Protein AF-0000000074473807 (afdb_homodimer)

Sequence (348 aa):
VAETYAHMYAMFVTLELLRQYCAGQSATVLANQFLYYAQGFPKLRVAPDVMVIFNVAPGGRDSYKIWEEGEIPQVIFEMTSAQTQKHDQEYKKELYQALGVLEYWLFDPKGEWIDQQLLGYHLLPDGYAVIANNISEVLGLRLEADGQLINFYRVDNGEKLLTPDEMTIAREEEVAETYAHMYAMFVTLELLRQYCAGQSATVLANQFLYYAQGFPKLRVAPDVMVIFNVAPGGRDSYKIWEEGEIPQVIFEMTSAQTQKHDQEYKKELYQALGVLEYWLFDPKGEWIDQQLLGYHLLPDGYAVIANNISEVLGLRLEADGQLINFYRVDNGEKLLTPDEMTIAREEE

Nearest PDB structures (foldseek):
  6okh-assembly1_B  TM=7.836E-01  e=5.016E-07  Leptospira borgpetersenii serovar Hardjo-bovis str. JB197
  1wdj-assembly1_C  TM=5.659E-01  e=1.875E-03  Thermus thermophilus
  3jck-assembly1_E  TM=4.082E-01  e=3.900E-01  Saccharomyces cerevisiae S288C
  6j30-assembly1_U  TM=4.529E-01  e=1.760E+00  Saccharomyces cerevisiae S288C
  4ocl-assembly2_D  TM=4.547E-01  e=3.098E+00  Saccharomyces cerevisiae S288C

Structure (mmCIF, N/CA/C/O backbone):
data_AF-0000000074473807-model_v1
#
loop_
_entity.id
_entity.type
_entity.pdbx_description
1 polymer 'Uncharacterized protein conserved in cyanobacteria'
#
loop_
_atom_site.group_PDB
_atom_site.id
_atom_site.type_symbol
_atom_site.label_atom_id
_atom_site.label_alt_id
_atom_site.label_comp_id
_atom_site.label_asym_id
_atom_site.label_entity_id
_atom_site.label_seq_id
_atom_site.pdbx_PDB_ins_code
_atom_site.Cartn_x
_atom_site.Cartn_y
_atom_site.Cartn_z
_atom_site.occupancy
_atom_site.B_iso_or_equiv
_atom_site.auth_seq_id
_atom_site.auth_comp_id
_atom_site.auth_asym_id
_atom_site.auth_atom_id
_atom_site.pdbx_PDB_model_num
ATOM 1 N N . VAL A 1 1 ? 3.262 7.594 -13.125 1 46.28 1 VAL A N 1
ATOM 2 C CA . VAL A 1 1 ? 4.68 7.473 -12.797 1 46.28 1 VAL A CA 1
ATOM 3 C C . VAL A 1 1 ? 4.902 6.246 -11.914 1 46.28 1 VAL A C 1
ATOM 5 O O . VAL A 1 1 ? 4.168 6.027 -10.953 1 46.28 1 VAL A O 1
ATOM 8 N N . ALA A 1 2 ? 5.727 5.406 -12.391 1 60.09 2 ALA A N 1
ATOM 9 C CA . ALA A 1 2 ? 6.039 4.191 -11.648 1 60.09 2 ALA A CA 1
ATOM 10 C C . ALA A 1 2 ? 6.668 4.516 -10.297 1 60.09 2 ALA A C 1
ATOM 12 O O . ALA A 1 2 ? 7.617 5.301 -10.227 1 60.09 2 ALA A O 1
ATOM 13 N N . GLU A 1 3 ? 5.965 4.379 -9.312 1 80.5 3 GLU A N 1
ATOM 14 C CA . GLU A 1 3 ? 6.469 4.605 -7.961 1 80.5 3 GLU A CA 1
ATOM 15 C C . GLU A 1 3 ? 7.535 3.576 -7.59 1 80.5 3 GLU A C 1
ATOM 17 O O . GLU A 1 3 ? 7.465 2.424 -8.023 1 80.5 3 GLU A O 1
ATOM 22 N N . THR A 1 4 ? 8.672 4.125 -6.977 1 91.38 4 THR A N 1
ATOM 23 C CA . THR A 1 4 ? 9.68 3.201 -6.477 1 91.38 4 THR A CA 1
ATOM 24 C C . THR A 1 4 ? 9.117 2.322 -5.367 1 91.38 4 THR A C 1
ATOM 26 O O . THR A 1 4 ? 8.102 2.664 -4.754 1 91.38 4 THR A O 1
ATOM 29 N N . TYR A 1 5 ? 9.766 1.21 -5.172 1 93.75 5 TYR A N 1
ATOM 30 C CA . TYR A 1 5 ? 9.352 0.33 -4.082 1 93.75 5 TYR A CA 1
ATOM 31 C C . TYR A 1 5 ? 9.414 1.056 -2.742 1 93.75 5 TYR A C 1
ATOM 33 O O . TYR A 1 5 ? 8.477 0.986 -1.948 1 93.75 5 TYR A O 1
ATOM 41 N N . ALA A 1 6 ? 10.516 1.801 -2.514 1 94.31 6 ALA A N 1
ATOM 42 C CA . ALA A 1 6 ? 10.711 2.51 -1.253 1 94.31 6 ALA A CA 1
ATOM 43 C C . ALA A 1 6 ? 9.594 3.52 -1.01 1 94.31 6 ALA A C 1
ATOM 45 O O . ALA A 1 6 ? 9.102 3.654 0.114 1 94.31 6 ALA A O 1
ATOM 46 N N . HIS A 1 7 ? 9.172 4.215 -2.014 1 95.06 7 HIS A N 1
ATOM 47 C CA . HIS A 1 7 ? 8.102 5.203 -1.928 1 95.06 7 HIS A CA 1
ATOM 48 C C . HIS A 1 7 ? 6.773 4.547 -1.555 1 95.06 7 HIS A C 1
ATOM 50 O O . HIS A 1 7 ? 6.105 4.98 -0.614 1 95.06 7 HIS A O 1
ATOM 56 N N . MET A 1 8 ? 6.461 3.506 -2.305 1 93.81 8 MET A N 1
ATOM 57 C CA . MET A 1 8 ? 5.199 2.809 -2.084 1 93.81 8 MET A CA 1
ATOM 58 C C . MET A 1 8 ? 5.156 2.186 -0.693 1 93.81 8 MET A C 1
ATOM 60 O O . MET A 1 8 ? 4.152 2.295 0.012 1 93.81 8 MET A O 1
ATOM 64 N N . TYR A 1 9 ? 6.242 1.573 -0.346 1 94.5 9 TYR A N 1
ATOM 65 C CA . TYR A 1 9 ? 6.297 0.87 0.93 1 94.5 9 TYR A CA 1
ATOM 66 C C . TYR A 1 9 ? 6.207 1.847 2.096 1 94.5 9 TYR A C 1
ATOM 68 O O . TYR A 1 9 ? 5.473 1.609 3.059 1 94.5 9 TYR A O 1
ATOM 76 N N . ALA A 1 10 ? 6.898 2.955 2.016 1 96.81 10 ALA A N 1
ATOM 77 C CA . ALA A 1 10 ? 6.832 3.99 3.043 1 96.81 10 ALA A CA 1
ATOM 78 C C . ALA A 1 10 ? 5.414 4.535 3.184 1 96.81 10 ALA A C 1
ATOM 80 O O . ALA A 1 10 ? 4.922 4.715 4.297 1 96.81 10 ALA A O 1
ATOM 81 N N . MET A 1 11 ? 4.812 4.816 2.066 1 96.69 11 MET A N 1
ATOM 82 C CA . MET A 1 11 ? 3.447 5.336 2.049 1 96.69 11 MET A CA 1
ATOM 83 C C . MET A 1 11 ? 2.488 4.371 2.744 1 96.69 11 MET A C 1
ATOM 85 O O . MET A 1 11 ? 1.701 4.781 3.6 1 96.69 11 MET A O 1
ATOM 89 N N . PHE A 1 12 ? 2.656 3.148 2.531 1 95.25 12 PHE A N 1
ATOM 90 C CA . PHE A 1 12 ? 1.698 2.172 3.035 1 95.25 12 PHE A CA 1
ATOM 91 C C . PHE A 1 12 ? 1.927 1.902 4.52 1 95.25 12 PHE A C 1
ATOM 93 O O . PHE A 1 12 ? 0.973 1.714 5.273 1 95.25 12 PHE A O 1
ATOM 100 N N . VAL A 1 13 ? 3.141 1.735 4.867 1 96.56 13 VAL A N 1
ATOM 101 C CA . VAL A 1 13 ? 3.418 1.524 6.285 1 96.56 13 VAL A CA 1
ATOM 102 C C . VAL A 1 13 ? 2.926 2.723 7.094 1 96.56 13 VAL A C 1
ATOM 104 O O . VAL A 1 13 ? 2.322 2.557 8.156 1 96.56 13 VAL A O 1
ATOM 107 N N . THR A 1 14 ? 3.166 3.951 6.578 1 98.25 14 THR A N 1
ATOM 108 C CA . THR A 1 14 ? 2.666 5.156 7.23 1 98.25 14 THR A CA 1
ATOM 109 C C . THR A 1 14 ? 1.143 5.129 7.32 1 98.25 14 THR A C 1
ATOM 111 O O . THR A 1 14 ? 0.572 5.402 8.375 1 98.25 14 THR A O 1
ATOM 114 N N . LEU A 1 15 ? 0.479 4.777 6.238 1 97.75 15 LEU A N 1
ATOM 115 C CA . LEU A 1 15 ? -0.974 4.637 6.223 1 97.75 15 LEU A CA 1
ATOM 116 C C . LEU A 1 15 ? -1.439 3.68 7.312 1 97.75 15 LEU A C 1
ATOM 118 O O . LEU A 1 15 ? -2.322 4.016 8.109 1 97.75 15 LEU A O 1
ATOM 122 N N . GLU A 1 16 ? -0.818 2.525 7.34 1 96 16 GLU A N 1
ATOM 123 C CA . GLU A 1 16 ? -1.26 1.483 8.258 1 96 16 GLU A CA 1
ATOM 124 C C . GLU A 1 16 ? -1.06 1.911 9.711 1 96 16 GLU A C 1
ATOM 126 O O . GLU A 1 16 ? -1.947 1.726 10.547 1 96 16 GLU A O 1
ATOM 131 N N . LEU A 1 17 ? 0.092 2.496 10.023 1 97.38 17 LEU A N 1
ATOM 132 C CA . LEU A 1 17 ? 0.393 2.938 11.383 1 97.38 17 LEU A CA 1
ATOM 133 C C . LEU A 1 17 ? -0.604 3.994 11.844 1 97.38 17 LEU A C 1
ATOM 135 O O . LEU A 1 17 ? -1.15 3.898 12.945 1 97.38 17 LEU A O 1
ATOM 139 N N . LEU A 1 18 ? -0.899 4.941 10.992 1 98.31 18 LEU A N 1
ATOM 140 C CA . LEU A 1 18 ? -1.771 6.043 11.375 1 98.31 18 LEU A CA 1
ATOM 141 C C . LEU A 1 18 ? -3.23 5.605 11.391 1 98.31 18 LEU A C 1
ATOM 143 O O . LEU A 1 18 ? -4.023 6.086 12.203 1 98.31 18 LEU A O 1
ATOM 147 N N . ARG A 1 19 ? -3.611 4.711 10.477 1 97.06 19 ARG A N 1
ATOM 148 C CA . ARG A 1 19 ? -4.953 4.141 10.508 1 97.06 19 ARG A CA 1
ATOM 149 C C . ARG A 1 19 ? -5.219 3.443 11.844 1 97.06 19 ARG A C 1
ATOM 151 O O . ARG A 1 19 ? -6.27 3.645 12.453 1 97.06 19 ARG A O 1
ATOM 158 N N . GLN A 1 20 ? -4.266 2.668 12.242 1 94.88 20 GLN A N 1
ATOM 159 C CA . GLN A 1 20 ? -4.398 1.949 13.5 1 94.88 20 GLN A CA 1
ATOM 160 C C . GLN A 1 20 ? -4.426 2.916 14.68 1 94.88 20 GLN A C 1
ATOM 162 O O . GLN A 1 20 ? -5.219 2.746 15.609 1 94.88 20 GLN A O 1
ATOM 167 N N . TYR A 1 21 ? -3.537 3.869 14.633 1 96.94 21 TYR A N 1
ATOM 168 C CA . TYR A 1 21 ? -3.426 4.859 15.695 1 96.94 21 TYR A CA 1
ATOM 169 C C . TYR A 1 21 ? -4.734 5.617 15.875 1 96.94 21 TYR A C 1
ATOM 171 O O . TYR A 1 21 ? -5.109 5.961 17 1 96.94 21 TYR A O 1
ATOM 179 N N . CYS A 1 22 ? -5.473 5.855 14.734 1 96.88 22 CYS A N 1
ATOM 180 C CA . CYS A 1 22 ? -6.695 6.652 14.766 1 96.88 22 CYS A CA 1
ATOM 181 C C . CYS A 1 22 ? -7.922 5.762 14.93 1 96.88 22 CYS A C 1
ATOM 183 O O . CYS A 1 22 ? -9.055 6.246 14.914 1 96.88 22 CYS A O 1
ATOM 185 N N . ALA A 1 23 ? -7.641 4.508 15.125 1 94.19 23 ALA A N 1
ATOM 186 C CA . ALA A 1 23 ? -8.758 3.574 15.242 1 94.19 23 ALA A CA 1
ATOM 187 C C . ALA A 1 23 ? -9.664 3.945 16.422 1 94.19 23 ALA A C 1
ATOM 189 O O . ALA A 1 23 ? -9.172 4.258 17.5 1 94.19 23 ALA A O 1
ATOM 190 N N . GLY A 1 24 ? -10.938 3.852 16.203 1 93.75 24 GLY A N 1
ATOM 191 C CA . GLY A 1 24 ? -11.898 4.148 17.25 1 93.75 24 GLY A CA 1
ATOM 192 C C . GLY A 1 24 ? -12.227 5.625 17.359 1 93.75 24 GLY A C 1
ATOM 193 O O . GLY A 1 24 ? -13.086 6.02 18.156 1 93.75 24 GLY A O 1
ATOM 194 N N . GLN A 1 25 ? -11.539 6.453 16.641 1 96.06 25 GLN A N 1
ATOM 195 C CA . GLN A 1 25 ? -11.805 7.887 16.609 1 96.06 25 GLN A CA 1
ATOM 196 C C . GLN A 1 25 ? -12.625 8.266 15.375 1 96.06 25 GLN A C 1
ATOM 198 O O . GLN A 1 25 ? -12.758 7.477 14.438 1 96.06 25 GLN A O 1
ATOM 203 N N . SER A 1 26 ? -13.32 9.422 15.477 1 98.06 26 SER A N 1
ATOM 204 C CA . SER A 1 26 ? -13.93 10.016 14.289 1 98.06 26 SER A CA 1
ATOM 205 C C . SER A 1 26 ? -12.883 10.609 13.359 1 98.06 26 SER A C 1
ATOM 207 O O . SER A 1 26 ? -12.656 11.82 13.359 1 98.06 26 SER A O 1
ATOM 209 N N . ALA A 1 27 ? -12.227 9.773 12.633 1 98.62 27 ALA A N 1
ATOM 210 C CA . ALA A 1 27 ? -11.133 10.156 11.742 1 98.62 27 ALA A CA 1
ATOM 211 C C . ALA A 1 27 ? -10.961 9.125 10.625 1 98.62 27 ALA A C 1
ATOM 213 O O . ALA A 1 27 ? -11.422 7.988 10.742 1 98.62 27 ALA A O 1
ATOM 214 N N . THR A 1 28 ? -10.414 9.555 9.594 1 98.19 28 THR A N 1
ATOM 215 C CA . THR A 1 28 ? -9.992 8.641 8.539 1 98.19 28 THR A CA 1
ATOM 216 C C . THR A 1 28 ? -8.586 8.977 8.055 1 98.19 28 THR A C 1
ATOM 218 O O . THR A 1 28 ? -8.133 10.117 8.195 1 98.19 28 THR A O 1
ATOM 221 N N . VAL A 1 29 ? -7.855 8.008 7.688 1 98.5 29 VAL A N 1
ATOM 222 C CA . VAL A 1 29 ? -6.543 8.125 7.062 1 98.5 29 VAL A CA 1
ATOM 223 C C . VAL A 1 29 ? -6.59 7.559 5.648 1 98.5 29 VAL A C 1
ATOM 225 O O . VAL A 1 29 ? -7.055 6.438 5.434 1 98.5 29 VAL A O 1
ATOM 228 N N . LEU A 1 30 ? -6.234 8.352 4.672 1 97.94 30 LEU A N 1
ATOM 229 C CA . LEU A 1 30 ? -6.258 7.969 3.266 1 97.94 30 LEU A CA 1
ATOM 230 C C . LEU A 1 30 ? -4.867 8.086 2.646 1 97.94 30 LEU A C 1
ATOM 232 O O . LEU A 1 30 ? -4.027 8.836 3.139 1 97.94 30 LEU A O 1
ATOM 236 N N . ALA A 1 31 ? -4.629 7.277 1.682 1 96.88 31 ALA A N 1
ATOM 237 C CA . ALA A 1 31 ? -3.361 7.309 0.958 1 96.88 31 ALA A CA 1
ATOM 238 C C . ALA A 1 31 ? -3.59 7.277 -0.551 1 96.88 31 ALA A C 1
ATOM 240 O O . ALA A 1 31 ? -4.316 6.422 -1.059 1 96.88 31 ALA A O 1
ATOM 241 N N . ASN A 1 32 ? -2.916 8.234 -1.185 1 95.12 32 ASN A N 1
ATOM 242 C CA . ASN A 1 32 ? -2.902 8.281 -2.643 1 95.12 32 ASN A CA 1
ATOM 243 C C . ASN A 1 32 ? -4.316 8.359 -3.215 1 95.12 32 ASN A C 1
ATOM 245 O O . ASN A 1 32 ? -4.609 7.75 -4.242 1 95.12 32 ASN A O 1
ATOM 249 N N . GLN A 1 33 ? -5.246 8.984 -2.506 1 96.69 33 GLN A N 1
ATOM 250 C CA . GLN A 1 33 ? -6.594 9.297 -2.973 1 96.69 33 GLN A CA 1
ATOM 251 C C . GLN A 1 33 ? -6.715 10.773 -3.35 1 96.69 33 GLN A C 1
ATOM 253 O O . GLN A 1 33 ? -6.145 11.641 -2.68 1 96.69 33 GLN A O 1
ATOM 258 N N . PHE A 1 34 ? -7.488 10.992 -4.324 1 97.38 34 PHE A N 1
ATOM 259 C CA . PHE A 1 34 ? -7.652 12.383 -4.742 1 97.38 34 PHE A CA 1
ATOM 260 C C . PHE A 1 34 ? -8.359 13.188 -3.658 1 97.38 34 PHE A C 1
ATOM 262 O O . PHE A 1 34 ? -9.367 12.75 -3.107 1 97.38 34 PHE A O 1
ATOM 269 N N . LEU A 1 35 ? -7.805 14.312 -3.316 1 98.19 35 LEU A N 1
ATOM 270 C CA . LEU A 1 35 ? -8.398 15.367 -2.502 1 98.19 35 LEU A CA 1
ATOM 271 C C . LEU A 1 35 ? -8.93 16.5 -3.379 1 98.19 35 LEU A C 1
ATOM 273 O O . LEU A 1 35 ? -8.148 17.219 -4 1 98.19 35 LEU A O 1
ATOM 277 N N . TYR A 1 36 ? -10.203 16.656 -3.496 1 98.31 36 TYR A N 1
ATOM 278 C CA . TYR A 1 36 ? -10.844 17.75 -4.219 1 98.31 36 TYR A CA 1
ATOM 279 C C . TYR A 1 36 ? -11.094 18.938 -3.295 1 98.31 36 TYR A C 1
ATOM 281 O O . TYR A 1 36 ? -11.727 18.781 -2.244 1 98.31 36 TYR A O 1
ATOM 289 N N . TYR A 1 37 ? -10.594 20.078 -3.713 1 97.94 37 TYR A N 1
ATOM 290 C CA . TYR A 1 37 ? -10.594 21.188 -2.752 1 97.94 37 TYR A CA 1
ATOM 291 C C . TYR A 1 37 ? -11.367 22.375 -3.293 1 97.94 37 TYR A C 1
ATOM 293 O O . TYR A 1 37 ? -11.406 23.438 -2.658 1 97.94 37 TYR A O 1
ATOM 301 N N . ALA A 1 38 ? -12.008 22.234 -4.484 1 96.81 38 ALA A N 1
ATOM 302 C CA . ALA A 1 38 ? -12.844 23.297 -5.035 1 96.81 38 ALA A CA 1
ATOM 303 C C . ALA A 1 38 ? -14.086 22.719 -5.703 1 96.81 38 ALA A C 1
ATOM 305 O O . ALA A 1 38 ? -14 22.062 -6.734 1 96.81 38 ALA A O 1
ATOM 306 N N . GLN A 1 39 ? -15.203 23.078 -5.086 1 96.44 39 GLN A N 1
ATOM 307 C CA . GLN A 1 39 ? -16.469 22.594 -5.629 1 96.44 39 GLN A CA 1
ATOM 308 C C . GLN A 1 39 ? -16.703 23.156 -7.031 1 96.44 39 GLN A C 1
ATOM 310 O O . GLN A 1 39 ? -16.5 24.344 -7.277 1 96.44 39 GLN A O 1
ATOM 315 N N . GLY A 1 40 ? -17.062 22.25 -7.941 1 96.75 40 GLY A N 1
ATOM 316 C CA . GLY A 1 40 ? -17.391 22.672 -9.297 1 96.75 40 GLY A CA 1
ATOM 317 C C . GLY A 1 40 ? -16.188 22.719 -10.219 1 96.75 40 GLY A C 1
ATOM 318 O O . GLY A 1 40 ? -16.328 22.969 -11.414 1 96.75 40 GLY A O 1
ATOM 319 N N . PHE A 1 41 ? -15.031 22.469 -9.68 1 96.94 41 PHE A N 1
ATOM 320 C CA . PHE A 1 41 ? -13.805 22.484 -10.469 1 96.94 41 PHE A CA 1
ATOM 321 C C . PHE A 1 41 ? -13.078 21.156 -10.359 1 96.94 41 PHE A C 1
ATOM 323 O O . PHE A 1 41 ? -12.117 21.016 -9.594 1 96.94 41 PHE A O 1
ATOM 330 N N . PRO A 1 42 ? -13.344 20.172 -11.203 1 93.56 42 PRO A N 1
ATOM 331 C CA . PRO A 1 42 ? -12.859 18.797 -11.062 1 93.56 42 PRO A CA 1
ATOM 332 C C . PRO A 1 42 ? -11.352 18.672 -11.312 1 93.56 42 PRO A C 1
ATOM 334 O O . PRO A 1 42 ? -10.742 17.672 -10.938 1 93.56 42 PRO A O 1
ATOM 337 N N . LYS A 1 43 ? -10.75 19.688 -11.922 1 95.75 43 LYS A N 1
ATOM 338 C CA . LYS A 1 43 ? -9.312 19.641 -12.195 1 95.75 43 LYS A CA 1
ATOM 339 C C . LYS A 1 43 ? -8.508 20.109 -10.984 1 95.75 43 LYS A C 1
ATOM 341 O O . LYS A 1 43 ? -7.297 19.891 -10.922 1 95.75 43 LYS A O 1
ATOM 346 N N . LEU A 1 44 ? -9.227 20.797 -10.117 1 97 44 LEU A N 1
ATOM 347 C CA . LEU A 1 44 ? -8.562 21.25 -8.906 1 97 44 LEU A CA 1
ATOM 348 C C . LEU A 1 44 ? -8.562 20.156 -7.84 1 97 44 LEU A C 1
ATOM 350 O O . LEU A 1 44 ? -9.484 20.078 -7.023 1 97 44 LEU A O 1
ATOM 354 N N . ARG A 1 45 ? -7.578 19.328 -7.945 1 97.19 45 ARG A N 1
ATOM 355 C CA . ARG A 1 45 ? -7.402 18.172 -7.07 1 97.19 45 ARG A CA 1
ATOM 356 C C . ARG A 1 45 ? -5.926 17.828 -6.914 1 97.19 45 ARG A C 1
ATOM 358 O O . ARG A 1 45 ? -5.102 18.203 -7.75 1 97.19 45 ARG A O 1
ATOM 365 N N . VAL A 1 46 ? -5.602 17.25 -5.855 1 97.19 46 VAL 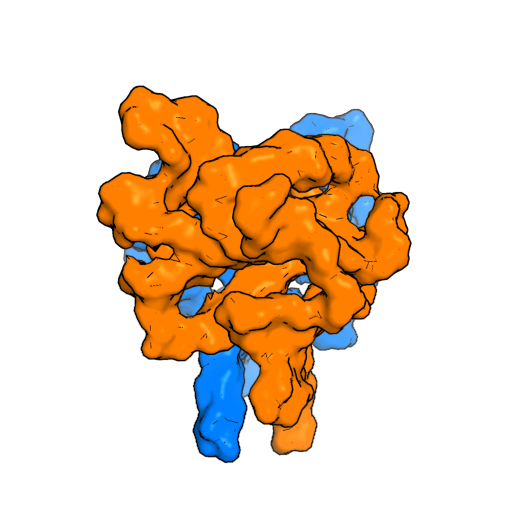A N 1
ATOM 366 C CA . VAL A 1 46 ? -4.266 16.75 -5.555 1 97.19 46 VAL A CA 1
ATOM 367 C C . VAL A 1 46 ? -4.363 15.375 -4.906 1 97.19 46 VAL A C 1
ATOM 369 O O . VAL A 1 46 ? -5.414 15 -4.379 1 97.19 46 VAL A O 1
ATOM 372 N N . ALA A 1 47 ? -3.361 14.578 -5.031 1 95.94 47 ALA A N 1
ATOM 373 C CA . ALA A 1 47 ? -3.314 13.258 -4.402 1 95.94 47 ALA A CA 1
ATOM 374 C C . ALA A 1 47 ? -2.189 13.18 -3.373 1 95.94 47 ALA A C 1
ATOM 376 O O . ALA A 1 47 ? -1.065 12.797 -3.701 1 95.94 47 ALA A O 1
ATOM 377 N N . PRO A 1 48 ? -2.502 13.539 -2.102 1 97.5 48 PRO A N 1
ATOM 378 C CA . PRO A 1 48 ? -1.476 13.375 -1.071 1 97.5 48 PRO A CA 1
ATOM 379 C C . PRO A 1 48 ? -1.054 11.914 -0.888 1 97.5 48 PRO A C 1
ATOM 381 O O . PRO A 1 48 ? -1.874 11.008 -1.046 1 97.5 48 PRO A O 1
ATOM 384 N N . ASP A 1 49 ? 0.2 11.734 -0.514 1 97.25 49 ASP A N 1
ATOM 385 C CA . ASP A 1 49 ? 0.638 10.367 -0.24 1 97.25 49 ASP A CA 1
ATOM 386 C C . ASP A 1 49 ? -0.1 9.789 0.964 1 97.25 49 ASP A C 1
ATOM 388 O O . ASP A 1 49 ? -0.54 8.633 0.932 1 97.25 49 ASP A O 1
ATOM 392 N N . VAL A 1 50 ? -0.165 10.508 2.031 1 98.56 50 VAL A N 1
ATOM 393 C CA . VAL A 1 50 ? -0.979 10.133 3.184 1 98.56 50 VAL A CA 1
ATOM 394 C C . VAL A 1 50 ? -1.633 11.383 3.775 1 98.56 50 VAL A C 1
ATOM 396 O O . VAL A 1 50 ? -0.989 12.422 3.908 1 98.56 50 VAL A O 1
ATOM 399 N N . MET A 1 51 ? -2.91 11.312 4.051 1 98.88 51 MET A N 1
ATOM 400 C CA . MET A 1 51 ? -3.582 12.43 4.715 1 98.88 51 MET A CA 1
ATOM 401 C C . MET A 1 51 ? -4.438 11.93 5.875 1 98.88 51 MET A C 1
ATOM 403 O O . MET A 1 51 ? -5.039 10.859 5.797 1 98.88 51 MET A O 1
ATOM 407 N N . VAL A 1 52 ? -4.438 12.656 6.973 1 98.88 52 VAL A N 1
ATOM 408 C CA . VAL A 1 52 ? -5.219 12.383 8.172 1 98.88 52 VAL A CA 1
ATOM 409 C C . VAL A 1 52 ? -6.328 13.422 8.32 1 98.88 52 VAL A C 1
ATOM 411 O O . VAL A 1 52 ? -6.059 14.625 8.336 1 98.88 52 VAL A O 1
ATOM 414 N N . ILE A 1 53 ? -7.543 12.992 8.344 1 98.88 53 ILE A N 1
ATOM 415 C CA . ILE A 1 53 ? -8.711 13.859 8.445 1 98.88 53 ILE A CA 1
ATOM 416 C C . ILE A 1 53 ? -9.516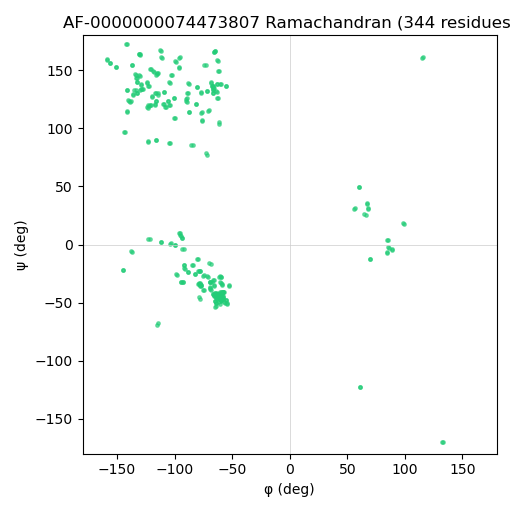 13.508 9.695 1 98.88 53 ILE A C 1
ATOM 418 O O . ILE A 1 53 ? -9.938 12.359 9.859 1 98.88 53 ILE A O 1
ATOM 422 N N . PHE A 1 54 ? -9.672 14.469 10.594 1 98.69 54 PHE A N 1
ATOM 423 C CA . PHE A 1 54 ? -10.414 14.266 11.836 1 98.69 54 PHE A CA 1
ATOM 424 C C . PHE A 1 54 ? -11.852 14.742 11.688 1 98.69 54 PHE A C 1
ATOM 426 O O . PHE A 1 54 ? -12.18 15.469 10.75 1 98.69 54 PHE A O 1
ATOM 433 N N . ASN A 1 55 ? -12.711 14.258 12.578 1 98.5 55 ASN A N 1
ATOM 434 C CA . ASN A 1 55 ? -14.109 14.672 12.695 1 98.5 55 ASN A CA 1
ATOM 435 C C . ASN A 1 55 ? -14.93 14.227 11.492 1 98.5 55 ASN A C 1
ATOM 437 O O . ASN A 1 55 ? -15.805 14.961 11.023 1 98.5 55 ASN A O 1
ATOM 441 N N . VAL A 1 56 ? -14.57 13.125 10.914 1 98.44 56 VAL A N 1
ATOM 442 C CA . VAL A 1 56 ? -15.336 12.477 9.852 1 98.44 56 VAL A CA 1
ATOM 443 C C . VAL A 1 56 ? -15.5 10.992 10.172 1 98.44 56 VAL A C 1
ATOM 445 O O . VAL A 1 56 ? -14.82 10.461 11.047 1 98.44 56 VAL A O 1
ATOM 448 N N . ALA A 1 57 ? -16.422 10.312 9.508 1 97.56 57 ALA A N 1
ATOM 449 C CA . ALA A 1 57 ? -16.609 8.875 9.688 1 97.56 57 ALA A CA 1
ATOM 450 C C . ALA A 1 57 ? -15.375 8.102 9.25 1 97.56 57 ALA A C 1
ATOM 452 O O . ALA A 1 57 ? -14.734 8.445 8.25 1 97.56 57 ALA A O 1
ATOM 453 N N . PRO A 1 58 ? -15.016 7.102 10.047 1 97 58 PRO A N 1
ATOM 454 C CA . PRO A 1 58 ? -13.883 6.266 9.617 1 97 58 PRO A CA 1
ATOM 455 C C . PRO A 1 58 ? -14.172 5.492 8.336 1 97 58 PRO A C 1
ATOM 457 O O . PRO A 1 58 ? -15.328 5.398 7.914 1 97 58 PRO A O 1
ATOM 460 N N . GLY A 1 59 ? -13.047 4.953 7.785 1 94.38 59 GLY A N 1
ATOM 461 C CA . GLY A 1 59 ? -13.211 4.125 6.602 1 94.38 59 GLY A CA 1
ATOM 462 C C . GLY A 1 59 ? -12.555 4.715 5.367 1 94.38 59 GLY A C 1
ATOM 463 O O . GLY A 1 59 ? -12.266 5.914 5.324 1 94.38 59 GLY A O 1
ATOM 464 N N . GLY A 1 60 ? -12.328 3.9 4.367 1 94.44 60 GLY A N 1
ATOM 465 C CA . GLY A 1 60 ? -11.695 4.32 3.125 1 94.44 60 GLY A CA 1
ATOM 466 C C . GLY A 1 60 ? -12.617 5.141 2.238 1 94.44 60 GLY A C 1
ATOM 467 O O . GLY A 1 60 ? -13.836 5.117 2.408 1 94.44 60 GLY A O 1
ATOM 468 N N . ARG A 1 61 ? -11.977 5.961 1.414 1 95.81 61 ARG A N 1
ATOM 469 C CA . ARG A 1 61 ? -12.625 6.719 0.348 1 95.81 61 ARG A CA 1
ATOM 470 C C . ARG A 1 61 ? -11.891 6.531 -0.978 1 95.81 61 ARG A C 1
ATOM 472 O O . ARG A 1 61 ? -10.656 6.473 -1.011 1 95.81 61 ARG A O 1
ATOM 479 N N . ASP A 1 62 ? -12.695 6.523 -2.033 1 95.25 62 ASP A N 1
ATOM 480 C CA . ASP A 1 62 ? -12.055 6.52 -3.346 1 95.25 62 ASP A CA 1
ATOM 481 C C . ASP A 1 62 ? -11.586 7.922 -3.73 1 95.25 62 ASP A C 1
ATOM 483 O O . ASP A 1 62 ? -10.75 8.078 -4.625 1 95.25 62 ASP A O 1
ATOM 487 N N . SER A 1 63 ? -12.148 8.852 -3.184 1 97 63 SER A N 1
ATOM 488 C CA . SER A 1 63 ? -11.766 10.258 -3.252 1 97 63 SER A CA 1
ATOM 489 C C . SER A 1 63 ? -12.344 11.047 -2.08 1 97 63 SER A C 1
ATOM 491 O O . SER A 1 63 ? -13.266 10.578 -1.405 1 97 63 SER A O 1
ATOM 493 N N . TYR A 1 64 ? -11.75 12.156 -1.81 1 98.12 64 TYR A N 1
ATOM 494 C CA . TYR A 1 64 ? -12.195 13 -0.71 1 98.12 64 TYR A CA 1
ATOM 495 C C . TYR A 1 64 ? -12.555 14.391 -1.207 1 98.12 64 TYR A C 1
ATOM 497 O O . TYR A 1 64 ? -11.727 15.086 -1.801 1 98.12 64 TYR A O 1
ATOM 505 N N . LYS A 1 65 ? -13.797 14.766 -1.007 1 98.25 65 LYS A N 1
ATOM 506 C CA . LYS A 1 65 ? -14.273 16.109 -1.355 1 98.25 65 LYS A CA 1
ATOM 507 C C . LYS A 1 65 ? -14.523 16.938 -0.106 1 98.25 65 LYS A C 1
ATOM 509 O O . LYS A 1 65 ? -15.414 16.641 0.69 1 98.25 65 LYS A O 1
ATOM 514 N N . ILE A 1 66 ? -13.812 18.016 0.026 1 98.19 66 ILE A N 1
ATOM 515 C CA . ILE A 1 66 ? -13.836 18.812 1.248 1 98.19 66 ILE A CA 1
ATOM 516 C C . ILE A 1 66 ? -15.25 19.281 1.532 1 98.19 66 ILE A C 1
ATOM 518 O O . ILE A 1 66 ? -15.727 19.219 2.67 1 98.19 66 ILE A O 1
ATOM 522 N N . TRP A 1 67 ? -16.031 19.719 0.538 1 97.44 67 TRP A N 1
ATOM 523 C CA . TRP A 1 67 ? -17.344 20.328 0.724 1 97.44 67 TRP A CA 1
ATOM 524 C C . TRP A 1 67 ? -18.391 19.266 1.079 1 97.44 67 TRP A C 1
ATOM 526 O O . TRP A 1 67 ? -19.438 19.578 1.653 1 97.44 67 TRP A O 1
ATOM 536 N N . GLU A 1 68 ? -18.172 18.062 0.673 1 97.69 68 GLU A N 1
ATOM 537 C CA . GLU A 1 68 ? -19.078 16.984 1.004 1 97.69 68 GLU A CA 1
ATOM 538 C C . GLU A 1 68 ? -18.859 16.469 2.424 1 97.69 68 GLU A C 1
ATOM 540 O O . GLU A 1 68 ? -19.812 16.141 3.129 1 97.69 68 GLU A O 1
ATOM 545 N N . GLU A 1 69 ? -17.609 16.469 2.908 1 96.94 69 GLU A N 1
ATOM 546 C CA . GLU A 1 69 ? -17.25 15.891 4.195 1 96.94 69 GLU A CA 1
ATOM 547 C C . GLU A 1 69 ? -17.156 16.953 5.277 1 96.94 69 GLU A C 1
ATOM 549 O O . GLU A 1 69 ? -17.219 16.656 6.473 1 96.94 69 GLU A O 1
ATOM 554 N N . GLY A 1 70 ? -16.875 18.172 4.867 1 97.19 70 GLY A N 1
ATOM 555 C CA . GLY A 1 70 ? -16.922 19.312 5.762 1 97.19 70 GLY A CA 1
ATOM 556 C C . GLY A 1 70 ? -15.648 19.516 6.551 1 97.19 70 GLY A C 1
ATOM 557 O O . GLY A 1 70 ? -15.617 20.312 7.492 1 97.19 70 GLY A O 1
ATOM 558 N N . GLU A 1 71 ? -14.625 18.703 6.289 1 98.56 71 GLU A N 1
ATOM 559 C CA . GLU A 1 71 ? -13.344 18.797 6.984 1 98.56 71 GLU A CA 1
ATOM 560 C C . GLU A 1 71 ? -12.18 18.766 5.996 1 98.56 71 GLU A C 1
ATOM 562 O O . GLU A 1 71 ? -12.258 18.094 4.961 1 98.56 71 GLU A O 1
ATOM 567 N N . ILE A 1 72 ? -11.156 19.516 6.262 1 98.31 72 ILE A N 1
ATOM 568 C CA . ILE A 1 72 ? -9.93 19.438 5.484 1 98.31 72 ILE A CA 1
ATOM 569 C C . ILE A 1 72 ? -8.93 18.531 6.191 1 98.31 72 ILE A C 1
ATOM 571 O O . ILE A 1 72 ? -8.977 18.375 7.414 1 98.31 72 ILE A O 1
ATOM 575 N N . PRO A 1 73 ? -8.039 17.891 5.484 1 98.81 73 PRO A N 1
ATOM 576 C CA . PRO A 1 73 ? -6.973 17.156 6.176 1 98.81 73 PRO A CA 1
ATOM 577 C C . PRO A 1 73 ? -6.184 18.031 7.141 1 98.81 73 PRO A C 1
ATOM 579 O O . PRO A 1 73 ? -5.867 19.188 6.82 1 98.81 73 PRO A O 1
ATOM 582 N N . GLN A 1 74 ? -5.906 17.516 8.305 1 98.88 74 GLN A N 1
ATOM 583 C CA . GLN A 1 74 ? -5.148 18.297 9.281 1 98.88 74 GLN A CA 1
ATOM 584 C C . GLN A 1 74 ? -3.652 18.016 9.172 1 98.88 74 GLN A C 1
ATOM 586 O O . GLN A 1 74 ? -2.824 18.875 9.461 1 98.88 74 GLN A O 1
ATOM 591 N N . VAL A 1 75 ? -3.324 16.828 8.82 1 98.94 75 VAL A N 1
ATOM 592 C CA . VAL A 1 75 ? -1.932 16.422 8.648 1 98.94 75 VAL A CA 1
ATOM 593 C C . VAL A 1 75 ? -1.755 15.734 7.293 1 98.94 75 VAL A C 1
ATOM 595 O O . VAL A 1 75 ? -2.566 14.891 6.91 1 98.94 75 VAL A O 1
ATOM 598 N N . ILE A 1 76 ? -0.745 16.078 6.516 1 98.94 76 ILE A N 1
ATOM 599 C CA . ILE A 1 76 ? -0.422 15.43 5.242 1 98.94 76 ILE A CA 1
ATOM 600 C C . ILE A 1 76 ? 1.045 15.008 5.238 1 98.94 76 ILE A C 1
ATOM 602 O O . ILE A 1 76 ? 1.916 15.75 5.691 1 98.94 76 ILE A O 1
ATOM 606 N N . PHE A 1 77 ? 1.314 13.805 4.816 1 98.81 77 PHE A N 1
ATOM 607 C CA . PHE A 1 77 ? 2.656 13.289 4.574 1 98.81 77 PHE A CA 1
ATOM 608 C C . PHE A 1 77 ? 2.912 13.117 3.082 1 98.81 77 PHE A C 1
ATOM 610 O O . PHE A 1 77 ? 2.086 12.547 2.365 1 98.81 77 PHE A O 1
ATOM 617 N N . GLU A 1 78 ? 4.031 13.602 2.596 1 98.19 78 GLU A N 1
ATOM 618 C CA . GLU A 1 78 ? 4.508 13.383 1.233 1 98.19 78 GLU A CA 1
ATOM 619 C C . GLU A 1 78 ? 5.828 12.617 1.226 1 98.19 78 GLU A C 1
ATOM 621 O O . GLU A 1 78 ? 6.777 13 1.914 1 98.19 78 GLU A O 1
ATOM 626 N N . MET A 1 79 ? 5.824 11.469 0.584 1 97.44 79 MET A N 1
ATOM 627 C CA . MET A 1 79 ? 7.086 10.797 0.286 1 97.44 79 MET A CA 1
ATOM 628 C C . MET A 1 79 ? 7.789 11.461 -0.896 1 97.44 79 MET A C 1
ATOM 630 O O . MET A 1 79 ? 7.27 11.453 -2.014 1 97.44 79 MET A O 1
ATOM 634 N N . THR A 1 80 ? 8.914 12.07 -0.622 1 95.62 80 THR A N 1
ATOM 635 C CA . THR A 1 80 ? 9.555 12.914 -1.622 1 95.62 80 THR A CA 1
ATOM 636 C C . THR A 1 80 ? 10.852 12.289 -2.123 1 95.62 80 THR A C 1
ATOM 638 O O . THR A 1 80 ? 11.297 11.273 -1.586 1 95.62 80 THR A O 1
ATOM 641 N N . SER A 1 81 ? 11.25 12.742 -3.238 1 93.38 81 SER A N 1
ATOM 642 C CA . SER A 1 81 ? 12.484 12.328 -3.889 1 93.38 81 SER A CA 1
ATOM 643 C C . SER A 1 81 ? 13.188 13.508 -4.555 1 93.38 81 SER A C 1
ATOM 645 O O . SER A 1 81 ? 12.648 14.617 -4.59 1 93.38 81 SER A O 1
ATOM 647 N N . ALA A 1 82 ? 14.43 13.281 -5.066 1 91.94 82 ALA A N 1
ATOM 648 C CA . ALA A 1 82 ? 15.156 14.32 -5.789 1 91.94 82 ALA A CA 1
ATOM 649 C C . ALA A 1 82 ? 14.375 14.789 -7.016 1 91.94 82 ALA A C 1
ATOM 651 O O . ALA A 1 82 ? 14.477 15.945 -7.418 1 91.94 82 ALA A O 1
ATOM 652 N N . GLN A 1 83 ? 13.562 13.883 -7.539 1 89.81 83 GLN A N 1
ATOM 653 C CA . GLN A 1 83 ? 12.836 14.164 -8.773 1 89.81 83 GLN A CA 1
ATOM 654 C C . GLN A 1 83 ? 11.57 14.969 -8.492 1 89.81 83 GLN A C 1
ATOM 656 O O . GLN A 1 83 ? 11.094 15.711 -9.352 1 89.81 83 GLN A O 1
ATOM 661 N N . THR A 1 84 ? 11.016 14.844 -7.227 1 90.5 84 THR A N 1
ATOM 662 C CA . THR A 1 84 ? 9.727 15.469 -6.949 1 90.5 84 THR A CA 1
ATOM 663 C C . THR A 1 84 ? 9.891 16.625 -5.969 1 90.5 84 THR A C 1
ATOM 665 O O . THR A 1 84 ? 8.906 17.281 -5.609 1 90.5 84 THR A O 1
ATOM 668 N N . GLN A 1 85 ? 11.055 16.891 -5.59 1 88.38 85 GLN A N 1
ATOM 669 C CA . GLN A 1 85 ? 11.32 17.844 -4.516 1 88.38 85 GLN A CA 1
ATOM 670 C C . GLN A 1 85 ? 10.688 19.203 -4.816 1 88.38 85 GLN A C 1
ATOM 672 O O . GLN A 1 85 ? 10.055 19.812 -3.943 1 88.38 85 GLN A O 1
ATOM 677 N N . LYS A 1 86 ? 10.867 19.734 -6.012 1 89.5 86 LYS A N 1
ATOM 678 C CA . LYS A 1 86 ? 10.32 21.047 -6.336 1 89.5 86 LYS A CA 1
ATOM 679 C C . LYS A 1 86 ? 8.797 21.047 -6.234 1 89.5 86 LYS A C 1
ATOM 681 O O . LYS A 1 86 ? 8.211 21.953 -5.637 1 89.5 86 LYS A O 1
ATOM 686 N N . HIS A 1 87 ? 8.203 20.078 -6.781 1 92.75 87 HIS A N 1
ATOM 687 C CA . HIS A 1 87 ? 6.754 19.938 -6.715 1 92.75 87 HIS A CA 1
ATOM 688 C C . HIS A 1 87 ? 6.273 19.828 -5.273 1 92.75 87 HIS A C 1
ATOM 690 O O . HIS A 1 87 ? 5.297 20.469 -4.887 1 92.75 87 HIS A O 1
ATOM 696 N N . ASP A 1 88 ? 6.918 19.094 -4.465 1 93 88 ASP A N 1
ATOM 697 C CA . ASP A 1 88 ? 6.512 18.828 -3.088 1 93 88 ASP A CA 1
ATOM 698 C C . ASP A 1 88 ? 6.844 20 -2.174 1 93 88 ASP A C 1
ATOM 700 O O . ASP A 1 88 ? 6.09 20.312 -1.248 1 93 88 ASP A O 1
ATOM 704 N N . GLN A 1 89 ? 7.883 20.672 -2.43 1 89.5 89 GLN A N 1
ATOM 705 C CA . GLN A 1 89 ? 8.367 21.719 -1.536 1 89.5 89 GLN A CA 1
ATOM 706 C C . GLN A 1 89 ? 7.777 23.078 -1.907 1 89.5 89 GLN A C 1
ATOM 708 O O . GLN A 1 89 ? 7.781 24 -1.095 1 89.5 89 GLN A O 1
ATOM 713 N N . GLU A 1 90 ? 7.336 23.203 -3.08 1 92.56 90 GLU A N 1
ATOM 714 C CA . GLU A 1 90 ? 6.809 24.5 -3.5 1 92.56 90 GLU A CA 1
ATOM 715 C C . GLU A 1 90 ? 5.312 24.406 -3.789 1 92.56 90 GLU A C 1
ATOM 717 O O . GLU A 1 90 ? 4.488 24.75 -2.939 1 92.56 90 GLU A O 1
ATOM 722 N N . TYR A 1 91 ? 4.957 23.719 -4.793 1 94 91 TYR A N 1
ATOM 723 C CA . TYR A 1 91 ? 3.572 23.719 -5.246 1 94 91 TYR A CA 1
ATOM 724 C C . TYR A 1 91 ? 2.656 23.094 -4.203 1 94 91 TYR A C 1
ATOM 726 O O . TYR A 1 91 ? 1.708 23.734 -3.74 1 94 91 TYR A O 1
ATOM 734 N N . LYS A 1 92 ? 2.943 21.953 -3.781 1 97.62 92 LYS A N 1
ATOM 735 C CA . LYS A 1 92 ? 2.072 21.266 -2.828 1 97.62 92 LYS A CA 1
ATOM 736 C C . LYS A 1 92 ? 2.094 21.953 -1.47 1 97.62 92 LYS A C 1
ATOM 738 O O . LYS A 1 92 ? 1.055 22.109 -0.822 1 97.62 92 LYS A O 1
ATOM 743 N N . LYS A 1 93 ? 3.254 22.375 -1.133 1 97.94 93 LYS A N 1
ATOM 744 C CA . LYS A 1 93 ? 3.373 23.078 0.135 1 97.94 93 LYS A CA 1
ATOM 745 C C . LYS A 1 93 ? 2.484 24.328 0.154 1 97.94 93 LYS A C 1
ATOM 747 O O . LYS A 1 93 ? 1.734 24.547 1.107 1 97.94 93 LYS A O 1
ATOM 752 N N . GLU A 1 94 ? 2.547 25.109 -0.869 1 97.81 94 GLU A N 1
ATOM 753 C CA . GLU A 1 94 ? 1.751 26.328 -0.963 1 97.81 94 GLU A CA 1
ATOM 754 C C . GLU A 1 94 ? 0.258 26.016 -0.981 1 97.81 94 GLU A C 1
ATOM 756 O O . GLU A 1 94 ? -0.536 26.703 -0.338 1 97.81 94 GLU A O 1
ATOM 761 N N . LEU A 1 95 ? -0.109 25.047 -1.686 1 98.25 95 LEU A N 1
ATOM 762 C CA . LEU A 1 95 ? -1.504 24.625 -1.765 1 98.25 95 LEU A CA 1
ATOM 763 C C . LEU A 1 95 ? -2.023 24.219 -0.394 1 98.25 95 LEU A C 1
ATOM 765 O O . LEU A 1 95 ? -3.088 24.656 0.035 1 98.25 9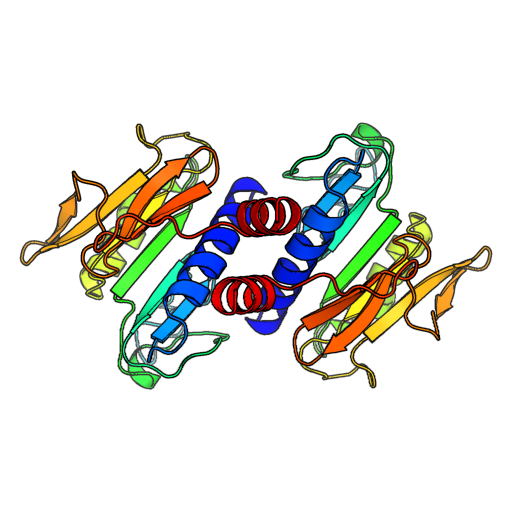5 LEU A O 1
ATOM 769 N N . TYR A 1 96 ? -1.283 23.344 0.29 1 98.75 96 TYR A N 1
ATOM 770 C CA . TYR A 1 96 ? -1.724 22.828 1.58 1 98.75 96 TYR A CA 1
ATOM 771 C C . TYR A 1 96 ? -1.778 23.938 2.625 1 98.75 96 TYR A C 1
ATOM 773 O O . TYR A 1 96 ? -2.678 23.953 3.467 1 98.75 96 TYR A O 1
ATOM 781 N N . GLN A 1 97 ? -0.815 24.875 2.498 1 98.62 97 GLN A N 1
ATOM 782 C CA . GLN A 1 97 ? -0.856 26.062 3.342 1 98.62 97 GLN A CA 1
ATOM 783 C C . GLN A 1 97 ? -2.145 26.844 3.119 1 98.62 97 GLN A C 1
ATOM 785 O O . GLN A 1 97 ? -2.828 27.203 4.078 1 98.62 97 GLN A O 1
ATOM 790 N N . ALA A 1 98 ? -2.479 27.062 1.919 1 97.81 98 ALA A N 1
ATOM 791 C CA . ALA A 1 98 ? -3.656 27.844 1.549 1 97.81 98 ALA A CA 1
ATOM 792 C C . ALA A 1 98 ? -4.941 27.125 1.972 1 97.81 98 ALA A C 1
ATOM 794 O O . ALA A 1 98 ? -5.93 27.781 2.322 1 97.81 98 ALA A O 1
ATOM 795 N N . LEU A 1 99 ? -4.957 25.812 2 1 97.94 9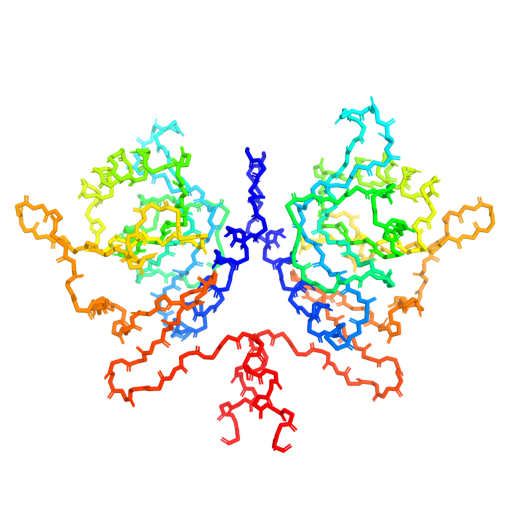9 LEU A N 1
ATOM 796 C CA . LEU A 1 99 ? -6.125 25.016 2.357 1 97.94 99 LEU A CA 1
ATOM 797 C C . LEU A 1 99 ? -6.332 25 3.869 1 97.94 99 LEU A C 1
ATOM 799 O O . LEU A 1 99 ? -7.418 24.656 4.348 1 97.94 99 LEU A O 1
ATOM 803 N N . GLY A 1 100 ? -5.25 25.266 4.578 1 98.38 100 GLY A N 1
ATOM 804 C CA . GLY A 1 100 ? -5.375 25.281 6.027 1 98.38 100 GLY A CA 1
ATOM 805 C C . GLY A 1 100 ? -4.914 24 6.684 1 98.38 100 GLY A C 1
ATOM 806 O O . GLY A 1 100 ? -5.27 23.719 7.828 1 98.38 100 GLY A O 1
ATOM 807 N N . VAL A 1 101 ? -4.137 23.203 5.953 1 98.88 101 VAL A N 1
ATOM 808 C CA . VAL A 1 101 ? -3.551 22 6.535 1 98.88 101 VAL A CA 1
ATOM 809 C C . VAL A 1 101 ? -2.613 22.375 7.68 1 98.88 101 VAL A C 1
ATOM 811 O O . VAL A 1 101 ? -1.675 23.156 7.488 1 98.88 101 VAL A O 1
ATOM 814 N N . LEU A 1 102 ? -2.82 21.812 8.812 1 98.88 102 LEU A N 1
ATOM 815 C CA . LEU A 1 102 ? -2.131 22.266 10.016 1 98.88 102 LEU A CA 1
ATOM 816 C C . LEU A 1 102 ? -0.674 21.812 10.008 1 98.88 102 LEU A C 1
ATOM 818 O O . LEU A 1 102 ? 0.209 22.547 10.461 1 98.88 102 LEU A O 1
ATOM 822 N N . GLU A 1 103 ? -0.44 20.609 9.547 1 98.94 103 GLU A N 1
ATOM 823 C CA . GLU A 1 103 ? 0.924 20.078 9.492 1 98.94 103 GLU A CA 1
ATOM 824 C C . GLU A 1 103 ? 1.208 19.422 8.148 1 98.94 103 GLU A C 1
ATOM 826 O O . GLU A 1 103 ? 0.383 18.656 7.645 1 98.94 103 GLU A O 1
ATOM 831 N N . TYR A 1 104 ? 2.322 19.75 7.594 1 98.88 104 TYR A N 1
ATOM 832 C CA . TYR A 1 104 ? 2.805 19.188 6.34 1 98.88 104 TYR A CA 1
ATOM 833 C C . TYR A 1 104 ? 4.184 18.562 6.516 1 98.88 104 TYR A C 1
ATOM 835 O O . TYR A 1 104 ? 5.145 19.25 6.859 1 98.88 104 TYR A O 1
ATOM 843 N N . TRP A 1 105 ? 4.285 17.203 6.277 1 98.75 105 TRP A N 1
ATOM 844 C CA . TRP A 1 105 ? 5.527 16.469 6.5 1 98.75 105 TRP A CA 1
ATOM 845 C C . TRP A 1 105 ? 6.09 15.945 5.184 1 98.75 105 TRP A C 1
ATOM 847 O O . TRP A 1 105 ? 5.359 15.359 4.375 1 98.75 105 TRP A O 1
ATOM 857 N N . LEU A 1 106 ? 7.324 16.188 4.949 1 98.31 106 LEU A N 1
ATOM 858 C CA . LEU A 1 106 ? 8.078 15.648 3.826 1 98.31 106 LEU A CA 1
ATOM 859 C C . LEU A 1 106 ? 9.031 14.555 4.297 1 98.31 106 LEU A C 1
ATOM 861 O O . LEU A 1 106 ? 9.836 14.781 5.203 1 98.31 106 LEU A O 1
ATOM 865 N N . PHE A 1 107 ? 8.906 13.422 3.734 1 98.38 107 PHE A N 1
ATOM 866 C CA . PHE A 1 107 ? 9.805 12.312 4.047 1 98.38 107 PHE A CA 1
ATOM 867 C C . PHE A 1 107 ? 10.555 11.852 2.801 1 98.38 107 PHE A C 1
ATOM 869 O O . PHE A 1 107 ? 9.945 11.609 1.757 1 98.38 107 PHE A O 1
ATOM 876 N N . ASP A 1 108 ? 11.844 11.789 2.918 1 97.19 108 ASP A N 1
ATOM 877 C CA . ASP A 1 108 ? 12.75 11.367 1.851 1 97.19 108 ASP A CA 1
ATOM 878 C C . ASP A 1 108 ? 13.266 9.953 2.092 1 97.19 108 ASP A C 1
ATOM 880 O O . ASP A 1 108 ? 14.383 9.773 2.58 1 97.19 108 ASP A O 1
ATOM 884 N N . PRO A 1 109 ? 12.516 8.93 1.619 1 95.81 109 PRO A N 1
ATOM 885 C CA . PRO A 1 109 ? 12.836 7.551 1.988 1 95.81 109 PRO A CA 1
ATOM 886 C C . PRO A 1 109 ? 14.227 7.125 1.533 1 95.81 109 PRO A C 1
ATOM 888 O O . PRO A 1 109 ? 14.852 6.273 2.166 1 95.81 109 PRO A O 1
ATOM 891 N N . LYS A 1 110 ? 14.742 7.695 0.488 1 93.94 110 LYS A N 1
ATOM 892 C CA . LYS A 1 110 ? 16.047 7.289 -0.032 1 93.94 110 LYS A CA 1
ATOM 893 C C . LYS A 1 110 ? 17.141 8.242 0.426 1 93.94 110 LYS A C 1
ATOM 895 O O . LYS A 1 110 ? 18.312 8.07 0.075 1 93.94 110 LYS A O 1
ATOM 900 N N . GLY A 1 111 ? 16.781 9.273 1.196 1 94.62 111 GLY A N 1
ATOM 901 C CA . GLY A 1 111 ? 17.75 10.227 1.696 1 94.62 111 GLY A CA 1
ATOM 902 C C . GLY A 1 111 ? 18.5 10.953 0.592 1 94.62 111 GLY A C 1
ATOM 903 O O . GLY A 1 111 ? 19.719 11.047 0.625 1 94.62 111 GLY A O 1
ATOM 904 N N . GLU A 1 112 ? 17.75 11.469 -0.341 1 93.56 112 GLU A N 1
ATOM 905 C CA . GLU A 1 112 ? 18.375 12 -1.548 1 93.56 112 GLU A CA 1
ATOM 906 C C . GLU A 1 112 ? 18.625 13.5 -1.429 1 93.56 112 GLU A C 1
ATOM 908 O O . GLU A 1 112 ? 19.547 14.031 -2.047 1 93.56 112 GLU A O 1
ATOM 913 N N . TRP A 1 113 ? 17.719 14.211 -0.687 1 91.38 113 TRP A N 1
ATOM 914 C CA . TRP A 1 113 ? 17.891 15.656 -0.764 1 91.38 113 TRP A CA 1
ATOM 915 C C . TRP A 1 113 ? 17.562 16.312 0.575 1 91.38 113 TRP A C 1
ATOM 917 O O . TRP A 1 113 ? 17.969 17.453 0.826 1 91.38 113 TRP A O 1
ATOM 927 N N . ILE A 1 114 ? 16.797 15.695 1.434 1 92.62 114 ILE A N 1
ATOM 928 C CA . ILE A 1 114 ? 16.547 16.219 2.773 1 92.62 114 ILE A CA 1
ATOM 929 C C . ILE A 1 114 ? 17.609 15.688 3.736 1 92.62 114 ILE A C 1
ATOM 931 O O . ILE A 1 114 ? 17.734 14.477 3.936 1 92.62 114 ILE A O 1
ATOM 935 N N . ASP A 1 115 ? 18.312 16.516 4.387 1 89.88 115 ASP A N 1
ATOM 936 C CA . ASP A 1 115 ? 19.438 16.141 5.238 1 89.88 115 ASP A CA 1
ATOM 937 C C . ASP A 1 115 ? 19 15.125 6.305 1 89.88 115 ASP A C 1
ATOM 939 O O . ASP A 1 115 ? 19.641 14.078 6.469 1 89.88 115 ASP A O 1
ATOM 943 N N . GLN A 1 116 ? 17.969 15.383 7.012 1 92.94 116 GLN A N 1
ATOM 944 C CA . GLN A 1 116 ? 17.516 14.5 8.086 1 92.94 116 GLN A CA 1
ATOM 945 C C . GLN A 1 116 ? 16.438 13.547 7.594 1 92.94 116 GLN A C 1
ATOM 947 O O . GLN A 1 116 ? 15.805 12.852 8.391 1 92.94 116 GLN A O 1
ATOM 952 N N . GLN A 1 117 ? 16.156 13.492 6.262 1 96.69 117 GLN A N 1
ATOM 953 C CA . GLN A 1 117 ? 15.195 12.625 5.578 1 96.69 117 GLN A CA 1
ATOM 954 C C . GLN A 1 117 ? 13.758 13.016 5.922 1 96.69 117 GLN A C 1
ATOM 956 O O . GLN A 1 117 ? 12.812 12.508 5.316 1 96.69 117 GLN A O 1
ATOM 961 N N . LEU A 1 118 ? 13.656 13.867 6.945 1 98 118 LEU A N 1
ATOM 962 C CA . LEU A 1 118 ? 12.336 14.258 7.43 1 98 118 LEU A CA 1
ATOM 963 C C . LEU A 1 118 ? 12.273 15.766 7.684 1 98 118 LEU A C 1
ATOM 965 O O . LEU A 1 118 ? 13.188 16.328 8.289 1 98 118 LEU A O 1
ATOM 969 N N . LEU A 1 119 ? 11.273 16.391 7.141 1 97.69 119 LEU A N 1
ATOM 970 C CA . LEU A 1 119 ? 11.039 17.828 7.305 1 97.69 119 LEU A CA 1
ATOM 971 C C . LEU A 1 119 ? 9.555 18.109 7.523 1 97.69 119 LEU A C 1
ATOM 973 O O . LEU A 1 119 ? 8.711 17.656 6.738 1 97.69 119 LEU A O 1
ATOM 977 N N . GLY A 1 120 ? 9.242 18.766 8.656 1 98.31 120 GLY A N 1
ATOM 978 C CA . GLY A 1 120 ? 7.859 19.094 8.977 1 98.31 120 GLY A CA 1
ATOM 979 C C . GLY A 1 120 ? 7.586 20.578 8.992 1 98.31 120 GLY A C 1
ATOM 980 O O . GLY A 1 120 ? 8.461 21.375 9.352 1 98.31 120 GLY A O 1
ATOM 981 N N . TYR A 1 121 ? 6.398 20.922 8.625 1 98.75 121 TYR A N 1
ATOM 982 C CA . TYR A 1 121 ? 5.91 22.281 8.711 1 98.75 121 TYR A CA 1
ATOM 983 C C . TYR A 1 121 ? 4.629 22.359 9.531 1 98.75 121 TYR A C 1
ATOM 985 O O . TYR A 1 121 ? 3.773 21.469 9.438 1 98.75 121 TYR A O 1
ATOM 993 N N . HIS A 1 122 ? 4.527 23.359 10.336 1 98.75 122 HIS A N 1
ATOM 994 C CA . HIS A 1 122 ? 3.266 23.656 11.008 1 98.75 122 HIS A CA 1
ATOM 995 C C . HIS A 1 122 ? 2.707 25 10.562 1 98.75 122 HIS A C 1
ATOM 997 O O . HIS A 1 122 ? 3.465 25.953 10.328 1 98.75 122 HIS A O 1
ATOM 1003 N N . LEU A 1 123 ? 1.417 25.125 10.508 1 98.75 123 LEU A N 1
ATOM 1004 C CA . LEU A 1 123 ? 0.75 26.328 10.039 1 98.75 123 LEU A CA 1
ATOM 1005 C C . LEU A 1 123 ? 0.673 27.375 11.141 1 98.75 123 LEU A C 1
ATOM 1007 O O . LEU A 1 123 ? 0.122 27.109 12.211 1 98.75 123 LEU A O 1
ATOM 1011 N N . LEU A 1 124 ? 1.249 28.5 10.875 1 98.19 124 LEU A N 1
ATOM 1012 C CA . LEU A 1 124 ? 1.15 29.703 11.703 1 98.19 124 LEU A CA 1
ATOM 1013 C C . LEU A 1 124 ? 0.369 30.797 10.984 1 98.19 124 LEU A C 1
ATOM 1015 O O . LEU A 1 124 ? 0.064 30.672 9.797 1 98.19 124 LEU A O 1
ATOM 1019 N N . PRO A 1 125 ? -0.025 31.812 11.695 1 96.81 125 PRO A N 1
ATOM 1020 C CA . PRO A 1 125 ? -0.783 32.906 11.055 1 96.81 125 PRO A CA 1
ATOM 1021 C C . PRO A 1 125 ? -0.077 33.469 9.828 1 96.81 125 PRO A C 1
ATOM 1023 O O . PRO A 1 125 ? -0.731 33.812 8.844 1 96.81 125 PRO A O 1
ATOM 1026 N N . ASP A 1 126 ? 1.22 33.531 9.836 1 96.44 126 ASP A N 1
ATOM 1027 C CA . ASP A 1 126 ? 1.98 34.156 8.742 1 96.44 126 ASP A CA 1
ATOM 1028 C C . ASP A 1 126 ? 2.385 33.094 7.711 1 96.44 126 ASP A C 1
ATOM 1030 O O . ASP A 1 126 ? 3.033 33.406 6.711 1 96.44 126 ASP A O 1
ATOM 1034 N N . GLY A 1 127 ? 2.08 31.859 7.973 1 97.75 127 GLY A N 1
ATOM 1035 C CA . GLY A 1 127 ? 2.408 30.797 7.043 1 97.75 127 GLY A CA 1
ATOM 1036 C C . GLY A 1 127 ? 3.055 29.594 7.711 1 97.75 127 GLY A C 1
ATOM 1037 O O . GLY A 1 127 ? 3.035 29.469 8.938 1 97.75 127 GLY A O 1
ATOM 1038 N N . TYR A 1 128 ? 3.57 28.672 6.816 1 98.38 128 TYR A N 1
ATOM 1039 C CA . TYR A 1 128 ? 4.203 27.453 7.324 1 98.38 128 TYR A CA 1
ATOM 1040 C C . TYR A 1 128 ? 5.555 27.766 7.957 1 98.38 128 TYR A C 1
ATOM 1042 O O . TYR A 1 128 ? 6.332 28.547 7.414 1 98.38 128 TYR A O 1
ATOM 1050 N N . ALA A 1 129 ? 5.762 27.25 9.102 1 98.44 129 ALA A N 1
ATOM 1051 C CA . ALA A 1 129 ? 7.062 27.281 9.773 1 98.44 129 ALA A CA 1
ATOM 1052 C C . ALA A 1 129 ? 7.602 25.875 10.008 1 98.44 129 ALA A C 1
ATOM 1054 O O . ALA A 1 129 ? 6.832 24.938 10.242 1 98.44 129 ALA A O 1
ATOM 1055 N N . VAL A 1 130 ? 8.875 25.734 9.992 1 97.81 130 VAL A N 1
ATOM 1056 C CA . VAL A 1 130 ? 9.531 24.438 10.156 1 97.81 130 VAL A CA 1
ATOM 1057 C C . VAL A 1 130 ? 9.297 23.922 11.57 1 97.81 130 VAL A C 1
ATOM 1059 O O . VAL A 1 130 ? 9.367 24.688 12.539 1 97.81 130 VAL A O 1
ATOM 1062 N N . ILE A 1 131 ? 8.984 22.656 11.656 1 98.19 131 ILE A N 1
ATOM 1063 C CA . ILE A 1 131 ? 8.914 21.969 12.945 1 98.19 131 ILE A CA 1
ATOM 1064 C C . ILE A 1 131 ? 10.297 21.438 13.32 1 98.19 131 ILE A C 1
ATOM 1066 O O . ILE A 1 131 ? 10.789 20.484 12.719 1 98.19 131 ILE A O 1
ATOM 1070 N N . ALA A 1 132 ? 10.914 21.938 14.352 1 96.06 132 ALA A N 1
ATOM 1071 C CA . ALA A 1 132 ? 12.32 21.672 14.664 1 96.06 132 ALA A CA 1
ATOM 1072 C C . ALA A 1 132 ? 12.461 20.422 15.523 1 96.06 132 ALA A C 1
ATOM 1074 O O . ALA A 1 132 ? 13.516 19.781 15.516 1 96.06 132 ALA A O 1
ATOM 1075 N N . ASN A 1 133 ? 11.453 20.031 16.25 1 97.25 133 ASN A N 1
ATOM 1076 C CA . ASN A 1 133 ? 11.602 18.969 17.234 1 97.25 133 ASN A CA 1
ATOM 1077 C C . ASN A 1 133 ? 11.031 17.656 16.734 1 97.25 133 ASN A C 1
ATOM 1079 O O . ASN A 1 133 ? 10.938 16.688 17.484 1 97.25 133 ASN A O 1
ATOM 1083 N N . ASN A 1 134 ? 10.508 17.609 15.508 1 98.19 134 ASN A N 1
ATOM 1084 C CA . ASN A 1 134 ? 9.961 16.438 14.844 1 98.19 134 ASN A CA 1
ATOM 1085 C C . ASN A 1 134 ? 8.727 15.906 15.562 1 98.19 134 ASN A C 1
ATOM 1087 O O . ASN A 1 134 ? 8.453 14.703 15.539 1 98.19 134 ASN A O 1
ATOM 1091 N N . ILE A 1 135 ? 8.039 16.812 16.266 1 98.81 135 ILE A N 1
ATOM 1092 C CA . ILE A 1 135 ? 6.809 16.422 16.953 1 98.81 135 ILE A CA 1
ATOM 1093 C C . ILE A 1 135 ? 5.602 16.953 16.188 1 98.81 135 ILE A C 1
ATOM 1095 O O . ILE A 1 135 ? 5.52 18.156 15.891 1 98.81 135 ILE A O 1
ATOM 1099 N N . SER A 1 136 ? 4.742 16.078 15.742 1 98.88 136 SER A N 1
ATOM 1100 C CA . SER A 1 136 ? 3.41 16.484 15.305 1 98.88 136 SER A CA 1
ATOM 1101 C C . SER A 1 136 ? 2.504 16.781 16.5 1 98.88 136 SER A C 1
ATOM 1103 O O . SER A 1 136 ? 2.066 15.859 17.188 1 98.88 136 SER A O 1
ATOM 1105 N N . GLU A 1 137 ? 2.229 17.984 16.75 1 98.5 137 GLU A N 1
ATOM 1106 C CA . GLU A 1 137 ? 1.342 18.344 17.844 1 98.5 137 GLU A CA 1
ATOM 1107 C C . GLU A 1 137 ? -0.09 17.891 17.578 1 98.5 137 GLU A C 1
ATOM 1109 O O . GLU A 1 137 ? -0.815 17.516 18.5 1 98.5 137 GLU A O 1
ATOM 1114 N N . VAL A 1 138 ? -0.451 17.891 16.328 1 98.62 138 VAL A N 1
ATOM 1115 C CA . VAL A 1 138 ? -1.797 17.5 15.914 1 98.62 138 VAL A CA 1
ATOM 1116 C C . VAL A 1 138 ? -2.023 16.031 16.234 1 98.62 138 VAL A C 1
ATOM 1118 O O . VAL A 1 138 ? -3.07 15.656 16.766 1 98.62 138 VAL A O 1
ATOM 1121 N N . LEU A 1 139 ? -1.052 15.203 15.992 1 98.75 139 LEU A N 1
ATOM 1122 C CA . LEU A 1 139 ? -1.194 13.758 16.156 1 98.75 139 LEU A CA 1
ATOM 1123 C C . LEU A 1 139 ? -0.764 13.328 17.547 1 98.75 139 LEU A C 1
ATOM 1125 O O . LEU A 1 139 ? -1.087 12.219 17.984 1 98.75 139 LEU A O 1
ATOM 1129 N N . GLY A 1 140 ? -0.017 14.195 18.234 1 98.75 140 GLY A N 1
ATOM 1130 C CA . GLY A 1 140 ? 0.581 13.758 19.484 1 98.75 140 GLY A CA 1
ATOM 1131 C C . GLY A 1 140 ? 1.644 12.688 19.297 1 98.75 140 GLY A C 1
ATOM 1132 O O . GLY A 1 140 ? 1.757 11.773 20.109 1 98.75 140 GLY A O 1
ATOM 1133 N N . LEU A 1 141 ? 2.404 12.75 18.219 1 98.88 141 LEU A N 1
ATOM 1134 C CA . LEU A 1 141 ? 3.402 11.742 17.875 1 98.88 141 LEU A CA 1
ATOM 1135 C C . LEU A 1 141 ? 4.75 12.398 17.578 1 98.88 141 LEU A C 1
ATOM 1137 O O . LEU A 1 141 ? 4.805 13.445 16.938 1 98.88 141 LEU A O 1
ATOM 1141 N N . ARG A 1 142 ? 5.816 11.805 18.062 1 98.88 142 ARG A N 1
ATOM 1142 C CA . ARG A 1 142 ? 7.168 12.133 17.625 1 98.88 142 ARG A CA 1
ATOM 1143 C C . ARG A 1 142 ? 7.578 11.281 16.422 1 98.88 142 ARG A C 1
ATOM 1145 O O . ARG A 1 142 ? 7.344 10.078 16.406 1 98.88 142 ARG A O 1
ATOM 1152 N N . LEU A 1 143 ? 8.062 11.922 15.422 1 98.81 143 LEU A N 1
ATOM 1153 C CA . LEU A 1 143 ? 8.445 11.258 14.188 1 98.81 143 LEU A CA 1
ATOM 1154 C C . LEU A 1 143 ? 9.961 11.133 14.086 1 98.81 143 LEU A C 1
ATOM 1156 O O . LEU A 1 143 ? 10.688 12.07 14.422 1 98.81 143 LEU A O 1
ATOM 1160 N N . GLU A 1 144 ? 10.422 10.008 13.617 1 98.31 144 GLU A N 1
ATOM 1161 C CA . GLU A 1 144 ? 11.844 9.781 13.391 1 98.31 144 GLU A CA 1
ATOM 1162 C C . GLU A 1 144 ? 12.086 9.016 12.094 1 98.31 144 GLU A C 1
ATOM 1164 O O . GLU A 1 144 ? 11.523 7.938 11.891 1 98.31 144 GLU A O 1
ATOM 1169 N N . ALA A 1 145 ? 12.867 9.602 11.266 1 97.88 145 ALA A N 1
ATOM 1170 C CA . ALA A 1 145 ? 13.273 8.852 10.078 1 97.88 145 ALA A CA 1
ATOM 1171 C C . ALA A 1 145 ? 14.148 7.66 10.461 1 97.88 145 ALA A C 1
ATOM 1173 O O . ALA A 1 145 ? 15.031 7.773 11.312 1 97.88 145 ALA A O 1
ATOM 1174 N N . ASP A 1 146 ? 13.859 6.566 9.914 1 96.31 146 ASP A N 1
ATOM 1175 C CA . ASP A 1 146 ? 14.609 5.332 10.117 1 96.31 146 ASP A CA 1
ATOM 1176 C C . ASP A 1 146 ? 14.672 4.516 8.828 1 96.31 146 ASP A C 1
ATOM 1178 O O . ASP A 1 146 ? 13.797 3.691 8.562 1 96.31 146 ASP A O 1
ATOM 1182 N N . GLY A 1 147 ? 15.82 4.742 8.172 1 94.94 147 GLY A N 1
ATOM 1183 C CA . GLY A 1 147 ? 15.906 4.102 6.871 1 94.94 147 GLY A CA 1
ATOM 1184 C C . GLY A 1 147 ? 14.836 4.574 5.902 1 94.94 147 GLY A C 1
ATOM 1185 O O . GLY A 1 147 ? 14.719 5.773 5.633 1 94.94 147 GLY A O 1
ATOM 1186 N N . GLN A 1 148 ? 14.031 3.555 5.395 1 95.75 148 GLN A N 1
ATOM 1187 C CA . GLN A 1 148 ? 13.047 3.879 4.367 1 95.75 148 GLN A CA 1
ATOM 1188 C C . GLN A 1 148 ? 11.672 4.125 4.984 1 95.75 148 GLN A C 1
ATOM 1190 O O . GLN A 1 148 ? 10.672 4.23 4.27 1 95.75 148 GLN A O 1
ATOM 1195 N N . LEU A 1 149 ? 11.641 4.215 6.301 1 97.62 149 LEU A N 1
ATOM 1196 C CA . LEU A 1 149 ? 10.352 4.355 6.973 1 97.62 149 LEU A CA 1
ATOM 1197 C C . LEU A 1 149 ? 10.383 5.512 7.965 1 97.62 149 LEU A C 1
ATOM 1199 O O . LEU A 1 149 ? 11.438 6.09 8.219 1 97.62 149 LEU A O 1
ATOM 1203 N N . ILE A 1 150 ? 9.266 5.93 8.367 1 98.5 150 ILE A N 1
ATOM 1204 C CA . ILE A 1 150 ? 9.102 6.832 9.5 1 98.5 150 ILE A CA 1
ATOM 1205 C C . ILE A 1 150 ? 8.68 6.039 10.734 1 98.5 150 ILE A C 1
ATOM 1207 O O . ILE A 1 150 ? 7.711 5.273 10.688 1 98.5 150 ILE A O 1
ATOM 1211 N N . ASN A 1 151 ? 9.406 6.188 11.805 1 98.44 151 ASN A N 1
ATOM 1212 C CA . ASN A 1 151 ? 8.961 5.68 13.094 1 98.44 151 ASN A CA 1
ATOM 1213 C C . ASN A 1 151 ? 8.102 6.707 13.836 1 98.44 151 ASN A C 1
ATOM 1215 O O . ASN A 1 151 ? 8.406 7.902 13.812 1 98.44 151 ASN A O 1
ATOM 1219 N N . PHE A 1 152 ? 7.082 6.246 14.438 1 98.81 152 PHE A N 1
ATOM 1220 C CA . PHE A 1 152 ? 6.184 7.09 15.211 1 98.81 152 PHE A CA 1
ATOM 1221 C C . PHE A 1 152 ? 6.195 6.688 16.688 1 98.81 152 PHE A C 1
ATOM 1223 O O . PHE A 1 152 ? 6.074 5.504 17 1 98.81 152 PHE A O 1
ATOM 1230 N N . TYR A 1 153 ? 6.367 7.645 17.547 1 98.69 153 TYR A N 1
ATOM 1231 C CA . TYR A 1 153 ? 6.32 7.449 18.984 1 98.69 153 TYR A CA 1
ATOM 1232 C C . TYR A 1 153 ? 5.262 8.344 19.625 1 98.69 153 TYR A C 1
ATOM 1234 O O . TYR A 1 153 ? 5.164 9.531 19.297 1 98.69 153 TYR A O 1
ATOM 1242 N N . ARG A 1 154 ? 4.559 7.758 20.5 1 98.31 154 ARG A N 1
ATOM 1243 C CA . ARG A 1 154 ? 3.605 8.562 21.25 1 98.31 154 ARG A CA 1
ATOM 1244 C C . ARG A 1 154 ? 4.32 9.555 22.156 1 98.31 154 ARG A C 1
ATOM 1246 O O . ARG A 1 154 ? 5.273 9.195 22.859 1 98.31 154 ARG A O 1
ATOM 1253 N N . VAL A 1 155 ? 3.781 10.773 22.141 1 98.31 155 VAL A N 1
ATOM 1254 C CA . VAL A 1 155 ? 4.391 11.789 22.984 1 98.31 155 VAL A CA 1
ATOM 1255 C C . VAL A 1 155 ? 3.959 11.586 24.438 1 98.31 155 VAL A C 1
ATOM 1257 O O . VAL A 1 155 ? 4.738 11.828 25.359 1 98.31 155 VAL A O 1
ATOM 1260 N N . ASP A 1 156 ? 2.785 11.141 24.656 1 97.69 156 ASP A N 1
ATOM 1261 C CA . ASP A 1 156 ? 2.193 11.055 25.984 1 97.69 156 ASP A CA 1
ATOM 1262 C C . ASP A 1 156 ? 2.875 9.977 26.828 1 97.69 156 ASP A C 1
ATOM 1264 O O . ASP A 1 156 ? 3.068 10.148 28.031 1 97.69 156 ASP A O 1
ATOM 1268 N N . ASN A 1 157 ? 3.371 8.875 26.234 1 97.75 157 ASN A N 1
ATOM 1269 C CA . ASN A 1 157 ? 3.924 7.789 27.031 1 97.75 157 ASN A CA 1
ATOM 1270 C C . ASN A 1 157 ? 5.215 7.246 26.438 1 97.75 157 ASN A C 1
ATOM 1272 O O . ASN A 1 157 ? 5.832 6.34 27 1 97.75 157 ASN A O 1
ATOM 1276 N N . GLY A 1 158 ? 5.559 7.711 25.281 1 97.5 158 GLY A N 1
ATOM 1277 C CA . GLY A 1 158 ? 6.832 7.352 24.672 1 97.5 158 GLY A CA 1
ATOM 1278 C C . GLY A 1 158 ? 6.773 6.059 23.891 1 97.5 158 GLY A C 1
ATOM 1279 O O . GLY A 1 158 ? 7.75 5.676 23.234 1 97.5 158 GLY A O 1
ATOM 1280 N N . GLU A 1 159 ? 5.648 5.398 23.875 1 96.94 159 GLU A N 1
ATOM 1281 C CA . GLU A 1 159 ? 5.52 4.105 23.203 1 96.94 159 GLU A CA 1
ATOM 1282 C C . GLU A 1 159 ? 5.633 4.246 21.688 1 96.94 159 GLU A C 1
ATOM 1284 O O . GLU A 1 159 ? 5.09 5.191 21.109 1 96.94 159 GLU A O 1
ATOM 1289 N N . LYS A 1 160 ? 6.309 3.334 21.078 1 97.44 160 LYS A N 1
ATOM 1290 C CA . LYS A 1 160 ? 6.434 3.289 19.625 1 97.44 160 LYS A CA 1
ATOM 1291 C C . LYS A 1 160 ? 5.203 2.656 19 1 97.44 160 LYS A C 1
ATOM 1293 O O . LYS A 1 160 ? 4.688 1.652 19.484 1 97.44 160 LYS A O 1
ATOM 1298 N N . LEU A 1 161 ? 4.684 3.25 17.922 1 97.19 161 LEU A N 1
ATOM 1299 C CA . LEU A 1 161 ? 3.754 2.521 17.062 1 97.19 161 LEU A CA 1
ATOM 1300 C C . LEU A 1 161 ? 4.48 1.439 16.281 1 97.19 161 LEU A C 1
ATOM 1302 O O . LEU A 1 161 ? 5.289 1.744 15.398 1 97.19 161 LEU A O 1
ATOM 1306 N N . LEU A 1 162 ? 4.184 0.228 16.516 1 95.75 162 LEU A N 1
ATOM 1307 C CA . LEU A 1 162 ? 4.941 -0.875 15.93 1 95.75 162 LEU A CA 1
ATOM 1308 C C . LEU A 1 162 ? 4.559 -1.079 14.469 1 95.75 162 LEU A C 1
ATOM 1310 O O . LEU A 1 162 ? 3.373 -1.13 14.133 1 95.75 162 LEU A O 1
ATOM 1314 N N . THR A 1 163 ? 5.59 -1.171 13.625 1 94.44 163 THR A N 1
ATOM 1315 C CA . THR A 1 163 ? 5.367 -1.549 12.234 1 94.44 163 THR A CA 1
ATOM 1316 C C . THR A 1 163 ? 4.859 -2.984 12.141 1 94.44 163 THR A C 1
ATOM 1318 O O . THR A 1 163 ? 4.969 -3.752 13.094 1 94.44 163 THR A O 1
ATOM 1321 N N . PRO A 1 164 ? 4.355 -3.324 11 1 89.06 164 PRO A N 1
ATOM 1322 C CA . PRO A 1 164 ? 3.904 -4.711 10.836 1 89.06 164 PRO A CA 1
ATOM 1323 C C . PRO A 1 164 ? 5.012 -5.727 11.109 1 89.06 164 PRO A C 1
ATOM 1325 O O . PRO A 1 164 ? 4.781 -6.734 11.773 1 89.06 164 PRO A O 1
ATOM 1328 N N . ASP A 1 165 ? 6.203 -5.445 10.648 1 90.44 165 ASP A N 1
ATOM 1329 C CA . ASP A 1 165 ? 7.34 -6.324 10.898 1 90.44 165 ASP A CA 1
ATOM 1330 C C . ASP A 1 165 ? 7.613 -6.441 12.398 1 90.44 165 ASP A C 1
ATOM 1332 O O . ASP A 1 165 ? 7.844 -7.543 12.906 1 90.44 165 ASP A O 1
ATOM 1336 N N . GLU A 1 166 ? 7.559 -5.332 13.055 1 93.44 166 GLU A N 1
ATOM 1337 C CA . GLU A 1 166 ? 7.867 -5.289 14.484 1 93.44 166 GLU A CA 1
ATOM 1338 C C . GLU A 1 166 ? 6.793 -6 15.297 1 93.44 166 GLU A C 1
ATOM 1340 O O . GLU A 1 166 ? 7.09 -6.629 16.312 1 93.44 166 GLU A O 1
ATOM 1345 N N . MET A 1 167 ? 5.582 -5.859 14.875 1 90.44 167 MET A N 1
ATOM 1346 C CA . MET A 1 167 ? 4.48 -6.555 15.539 1 90.44 167 MET A CA 1
ATOM 1347 C C . MET A 1 167 ? 4.648 -8.062 15.43 1 90.44 167 MET A C 1
ATOM 1349 O O . MET A 1 167 ? 4.391 -8.789 16.391 1 90.44 167 MET A O 1
ATOM 1353 N N . THR A 1 168 ? 5.035 -8.547 14.273 1 87.5 168 THR A N 1
ATOM 1354 C CA . THR A 1 168 ? 5.246 -9.969 14.047 1 87.5 168 THR A CA 1
ATOM 1355 C C . THR A 1 168 ? 6.367 -10.5 14.938 1 87.5 168 THR A C 1
ATOM 1357 O O . THR A 1 168 ? 6.23 -11.562 15.547 1 87.5 168 THR A O 1
ATOM 1360 N N . ILE A 1 169 ? 7.422 -9.758 15.023 1 87.75 169 ILE A N 1
ATOM 1361 C CA . ILE A 1 169 ? 8.562 -10.141 15.852 1 87.75 169 ILE A CA 1
ATOM 1362 C C . ILE A 1 169 ? 8.141 -10.195 17.312 1 87.75 169 ILE A C 1
ATOM 1364 O O . ILE A 1 169 ? 8.477 -11.141 18.031 1 87.75 169 ILE A O 1
ATOM 1368 N N . ALA A 1 170 ? 7.414 -9.148 17.781 1 86.94 170 ALA A N 1
ATOM 1369 C CA . ALA A 1 170 ? 6.973 -9.07 19.172 1 86.94 170 ALA A CA 1
ATOM 1370 C C . ALA A 1 170 ? 6.082 -10.258 19.531 1 86.94 170 ALA A C 1
ATOM 1372 O O . ALA A 1 170 ? 6.133 -10.766 20.656 1 86.94 170 ALA A O 1
ATOM 1373 N N . ARG A 1 171 ? 5.316 -10.781 18.656 1 82.5 171 ARG A N 1
ATOM 1374 C CA . ARG A 1 171 ? 4.398 -11.891 18.891 1 82.5 171 ARG A CA 1
ATOM 1375 C C . ARG A 1 171 ? 5.145 -13.219 18.938 1 82.5 171 ARG A C 1
ATOM 1377 O O . ARG A 1 171 ? 4.758 -14.133 19.672 1 82.5 171 ARG A O 1
ATOM 1384 N N . GLU A 1 172 ? 6.141 -13.32 18.141 1 81.31 172 GLU A N 1
ATOM 1385 C CA . GLU A 1 172 ? 6.926 -14.555 18.125 1 81.31 172 GLU A CA 1
ATOM 1386 C C . GLU A 1 172 ? 7.77 -14.695 19.375 1 81.31 172 GLU A C 1
ATOM 1388 O O . GLU A 1 172 ? 8.133 -15.812 19.766 1 81.31 172 GLU A O 1
ATOM 1393 N N . GLU A 1 173 ? 8.141 -13.648 20 1 78 173 GLU A N 1
ATOM 1394 C CA . GLU A 1 173 ? 8.945 -13.672 21.219 1 78 173 GLU A CA 1
ATOM 1395 C C . GLU A 1 173 ? 8.078 -13.953 22.438 1 78 173 GLU A C 1
ATOM 1397 O O . GLU A 1 173 ? 8.602 -14.32 23.5 1 78 173 GLU A O 1
ATOM 1402 N N . GLU A 1 174 ? 6.922 -13.93 22.453 1 67.06 174 GLU A N 1
ATOM 1403 C CA . GLU A 1 174 ? 6.051 -14.281 23.562 1 67.06 174 GLU A CA 1
ATOM 1404 C C . GLU A 1 174 ? 5.684 -15.766 23.531 1 67.06 174 GLU A C 1
ATOM 1406 O O . GLU A 1 174 ? 5.598 -16.359 22.453 1 67.06 174 GLU A O 1
ATOM 1411 N N . VAL B 1 1 ? -4.262 5.336 -13.695 1 45.28 1 VAL B N 1
ATOM 1412 C CA . VAL B 1 1 ? -5.641 5.059 -13.297 1 45.28 1 VAL B CA 1
ATOM 1413 C C . VAL B 1 1 ? -5.762 5.129 -11.781 1 45.28 1 VAL B C 1
ATOM 1415 O O . VAL B 1 1 ? -4.941 4.559 -11.055 1 45.28 1 VAL B O 1
ATOM 1418 N N . ALA B 1 2 ? -6.605 5.977 -11.352 1 59.88 2 ALA B N 1
ATOM 1419 C CA . ALA B 1 2 ? -6.832 6.145 -9.922 1 59.88 2 ALA B CA 1
ATOM 1420 C C . ALA B 1 2 ? -7.344 4.855 -9.289 1 59.88 2 ALA B C 1
ATOM 1422 O O . ALA B 1 2 ? -8.305 4.254 -9.781 1 59.88 2 ALA B O 1
ATOM 1423 N N . GLU B 1 3 ? -6.543 4.203 -8.633 1 80.19 3 GLU B N 1
ATOM 1424 C CA . GLU B 1 3 ? -6.93 2.982 -7.93 1 80.19 3 GLU B CA 1
ATOM 1425 C C . GLU B 1 3 ? -7.906 3.283 -6.797 1 80.19 3 GLU B C 1
ATOM 1427 O O . GLU B 1 3 ? -7.832 4.344 -6.172 1 80.19 3 GLU B O 1
ATOM 1432 N N . THR B 1 4 ? -9.008 2.414 -6.73 1 91.38 4 THR B N 1
ATOM 1433 C CA . THR B 1 4 ? -9.93 2.547 -5.602 1 91.38 4 THR B CA 1
ATOM 1434 C C . THR B 1 4 ? -9.211 2.26 -4.285 1 91.38 4 THR B C 1
ATOM 1436 O O . THR B 1 4 ? -8.156 1.621 -4.273 1 91.38 4 THR B O 1
ATOM 1439 N N . TYR B 1 5 ? -9.781 2.77 -3.236 1 93.81 5 TYR B N 1
ATOM 1440 C CA . TYR B 1 5 ? -9.227 2.492 -1.916 1 93.81 5 TYR B CA 1
ATOM 1441 C C . TYR B 1 5 ? -9.188 0.993 -1.646 1 93.81 5 TYR B C 1
ATOM 1443 O O . TYR B 1 5 ? -8.172 0.465 -1.188 1 93.81 5 TYR B O 1
ATOM 1451 N N . ALA B 1 6 ? -10.297 0.3 -1.975 1 94.38 6 ALA B N 1
ATOM 1452 C CA . ALA B 1 6 ? -10.398 -1.137 -1.727 1 94.38 6 ALA B CA 1
ATOM 1453 C C . ALA B 1 6 ? -9.305 -1.9 -2.469 1 94.38 6 ALA B C 1
ATOM 1455 O O . ALA B 1 6 ? -8.711 -2.834 -1.924 1 94.38 6 ALA B O 1
ATOM 1456 N N . HIS B 1 7 ? -9.008 -1.539 -3.676 1 95.12 7 HIS B N 1
ATOM 1457 C CA . HIS B 1 7 ? -7.98 -2.174 -4.492 1 95.12 7 HIS B CA 1
ATOM 1458 C C . HIS B 1 7 ? -6.594 -1.989 -3.879 1 95.12 7 HIS B C 1
ATOM 1460 O O . HIS B 1 7 ? -5.855 -2.961 -3.701 1 95.12 7 HIS B O 1
ATOM 1466 N N . MET B 1 8 ? -6.312 -0.739 -3.562 1 93.81 8 MET B N 1
ATOM 1467 C CA . MET B 1 8 ? -5.004 -0.412 -3.006 1 93.81 8 MET B CA 1
ATOM 1468 C C . MET B 1 8 ? -4.797 -1.104 -1.662 1 93.81 8 MET B C 1
ATOM 1470 O O . MET B 1 8 ? -3.732 -1.67 -1.408 1 93.81 8 MET B O 1
ATOM 1474 N N . TYR B 1 9 ? -5.82 -1.053 -0.867 1 94.5 9 TYR B N 1
ATOM 1475 C CA . TYR B 1 9 ? -5.719 -1.607 0.478 1 94.5 9 TYR B CA 1
ATOM 1476 C C . TYR B 1 9 ? -5.562 -3.123 0.432 1 94.5 9 TYR B C 1
ATOM 1478 O O . TYR B 1 9 ? -4.73 -3.689 1.143 1 94.5 9 TYR B O 1
ATOM 1486 N N . ALA B 1 10 ? -6.305 -3.785 -0.41 1 96.81 10 ALA B N 1
ATOM 1487 C CA . ALA B 1 10 ? -6.188 -5.23 -0.587 1 96.81 10 ALA B CA 1
ATOM 1488 C C . ALA B 1 10 ? -4.785 -5.613 -1.059 1 96.81 10 ALA B C 1
ATOM 1490 O O . ALA B 1 10 ? -4.195 -6.574 -0.558 1 96.81 10 ALA B O 1
ATOM 1491 N N . MET B 1 11 ? -4.305 -4.891 -2.029 1 96.69 11 MET B N 1
ATOM 1492 C CA . MET B 1 11 ? -2.973 -5.137 -2.574 1 96.69 11 MET B CA 1
ATOM 1493 C C . MET B 1 11 ? -1.91 -5.035 -1.484 1 96.69 11 MET B C 1
ATOM 1495 O O . MET B 1 11 ? -1.065 -5.922 -1.351 1 96.69 11 MET B O 1
ATOM 1499 N N . PHE B 1 12 ? -2.037 -4.109 -0.645 1 95.38 12 PHE B N 1
ATOM 1500 C CA . PHE B 1 12 ? -0.997 -3.855 0.345 1 95.38 12 PHE B CA 1
ATOM 1501 C C . PHE B 1 12 ? -1.066 -4.875 1.478 1 95.38 12 PHE B C 1
ATOM 1503 O O . PHE B 1 12 ? -0.034 -5.316 1.985 1 95.38 12 PHE B O 1
ATOM 1510 N N . VAL B 1 13 ? -2.234 -5.086 1.953 1 96.5 13 VAL B N 1
ATOM 1511 C CA . VAL B 1 13 ? -2.363 -6.07 3.02 1 96.5 13 VAL B CA 1
ATOM 1512 C C . VAL B 1 13 ? -1.853 -7.426 2.533 1 96.5 13 VAL B C 1
ATOM 1514 O O . VAL B 1 13 ? -1.14 -8.125 3.258 1 96.5 13 VAL B O 1
ATOM 1517 N N . THR B 1 14 ? -2.201 -7.801 1.284 1 98.25 14 THR B N 1
ATOM 1518 C CA . THR B 1 14 ? -1.697 -9.039 0.698 1 98.25 14 THR B CA 1
ATOM 1519 C C . THR B 1 14 ? -0.173 -9.016 0.625 1 98.25 14 THR B C 1
ATOM 1521 O O . THR B 1 14 ? 0.483 -9.992 1.011 1 98.25 14 THR B O 1
ATOM 1524 N N . LEU B 1 15 ? 0.401 -7.926 0.16 1 97.75 15 LEU B N 1
ATOM 1525 C CA . LEU B 1 15 ? 1.85 -7.758 0.116 1 97.75 15 LEU B CA 1
ATOM 1526 C C . LEU B 1 15 ? 2.467 -7.992 1.491 1 97.75 15 LEU B C 1
ATOM 1528 O O . LEU B 1 15 ? 3.402 -8.781 1.632 1 97.75 15 LEU B O 1
ATOM 1532 N N . GLU B 1 16 ? 1.907 -7.312 2.471 1 95.94 16 GLU B N 1
ATOM 1533 C CA . GLU B 1 16 ? 2.486 -7.359 3.811 1 95.94 16 GLU B CA 1
ATOM 1534 C C . GLU B 1 16 ? 2.408 -8.766 4.398 1 95.94 16 GLU B C 1
ATOM 1536 O O . GLU B 1 16 ? 3.379 -9.258 4.977 1 95.94 16 GLU B O 1
ATOM 1541 N N . LEU B 1 17 ? 1.267 -9.43 4.246 1 97.38 17 LEU B N 1
ATOM 1542 C CA . LEU B 1 17 ? 1.081 -10.781 4.773 1 97.38 17 LEU B CA 1
ATOM 1543 C C . LEU B 1 17 ? 2.068 -11.75 4.137 1 97.38 17 LEU B C 1
ATOM 1545 O O . LEU B 1 17 ? 2.729 -12.523 4.84 1 97.38 17 LEU B O 1
ATOM 1549 N N . LEU B 1 18 ? 2.221 -11.664 2.842 1 98.31 18 LEU B N 1
ATOM 1550 C CA . LEU B 1 18 ? 3.072 -12.617 2.135 1 98.31 18 LEU B CA 1
ATOM 1551 C C . LEU B 1 18 ? 4.547 -12.281 2.34 1 98.31 18 LEU B C 1
ATOM 1553 O O . LEU B 1 18 ? 5.387 -13.18 2.393 1 98.31 18 LEU B O 1
ATOM 1557 N N . ARG B 1 19 ? 4.887 -10.992 2.43 1 97.06 19 ARG B N 1
ATOM 1558 C CA . ARG B 1 19 ? 6.25 -10.602 2.762 1 97.06 19 ARG B CA 1
ATOM 1559 C C . ARG B 1 19 ? 6.68 -11.188 4.102 1 97.06 19 ARG B C 1
ATOM 1561 O O . ARG B 1 19 ? 7.773 -11.742 4.215 1 97.06 19 ARG B O 1
ATOM 1568 N N . GLN B 1 20 ? 5.809 -11.047 5.051 1 94.94 20 GLN B N 1
ATOM 1569 C CA . GLN B 1 20 ? 6.105 -11.578 6.379 1 94.94 20 GLN B CA 1
ATOM 1570 C C . GLN B 1 20 ? 6.195 -13.102 6.355 1 94.94 20 GLN B C 1
ATOM 1572 O O . GLN B 1 20 ? 7.086 -13.68 6.984 1 94.94 20 GLN B O 1
ATOM 1577 N N . TYR B 1 21 ? 5.262 -13.703 5.668 1 97 21 TYR B N 1
ATOM 1578 C CA . TYR B 1 21 ? 5.207 -15.156 5.57 1 97 21 TYR B CA 1
ATOM 1579 C C . TYR B 1 21 ? 6.488 -15.711 4.957 1 97 21 TYR B C 1
ATOM 1581 O O . TYR B 1 21 ? 6.953 -16.781 5.348 1 97 21 TYR B O 1
ATOM 1589 N N . CYS B 1 22 ? 7.098 -14.938 3.994 1 96.88 22 CYS B N 1
ATOM 1590 C CA . CYS B 1 22 ? 8.273 -15.398 3.271 1 96.88 22 CYS B CA 1
ATOM 1591 C C . CYS B 1 22 ? 9.555 -14.914 3.945 1 96.88 22 CYS B C 1
ATOM 1593 O O . CYS B 1 22 ? 10.656 -15.156 3.445 1 96.88 22 CYS B O 1
ATOM 1595 N N . ALA B 1 23 ? 9.352 -14.305 5.07 1 94.19 23 ALA B N 1
ATOM 1596 C CA . ALA B 1 23 ? 10.523 -13.766 5.762 1 94.19 23 ALA B CA 1
ATOM 1597 C C . ALA B 1 23 ? 11.516 -14.867 6.109 1 94.19 23 ALA B C 1
ATOM 1599 O O . ALA B 1 23 ? 11.117 -15.938 6.582 1 94.19 23 ALA B O 1
ATOM 1600 N N . GLY B 1 24 ? 12.773 -14.586 5.926 1 93.69 24 GLY B N 1
ATOM 1601 C CA . GLY B 1 24 ? 13.812 -15.547 6.254 1 93.69 24 GLY B CA 1
ATOM 1602 C C . GLY B 1 24 ? 14.078 -16.547 5.141 1 93.69 24 GLY B C 1
ATOM 1603 O O . GLY B 1 24 ? 14.984 -17.375 5.242 1 93.69 24 GLY B O 1
ATOM 1604 N N . GLN B 1 25 ? 13.281 -16.516 4.113 1 96.06 25 GLN B N 1
ATOM 1605 C CA . GLN B 1 25 ? 13.477 -17.375 2.949 1 96.06 25 GLN B CA 1
ATOM 1606 C C . GLN B 1 25 ? 14.164 -16.609 1.817 1 96.06 25 GLN B C 1
ATOM 1608 O O . GLN B 1 25 ? 14.242 -15.375 1.847 1 96.06 25 GLN B O 1
ATOM 1613 N N . SER B 1 26 ? 14.805 -17.375 0.896 1 98.06 26 SER B N 1
ATOM 1614 C CA . SER B 1 26 ? 15.273 -16.781 -0.356 1 98.06 26 SER B CA 1
ATOM 1615 C C . SER B 1 26 ? 14.109 -16.484 -1.292 1 98.06 26 SER B C 1
ATOM 1617 O O . SER B 1 26 ? 13.836 -17.234 -2.221 1 98.06 26 SER B O 1
ATOM 1619 N N . ALA B 1 27 ? 13.43 -15.422 -1.026 1 98.56 27 ALA B N 1
ATOM 1620 C CA . ALA B 1 27 ? 12.234 -15.016 -1.764 1 98.56 27 ALA B CA 1
ATOM 1621 C C . ALA B 1 27 ? 12 -13.516 -1.642 1 98.56 27 ALA B C 1
ATOM 1623 O O . ALA B 1 27 ? 12.531 -12.867 -0.734 1 98.56 27 ALA B O 1
ATOM 1624 N N . THR B 1 28 ? 11.336 -13 -2.562 1 98.19 28 THR B N 1
ATOM 1625 C CA . THR B 1 28 ? 10.852 -11.625 -2.463 1 98.19 28 THR B CA 1
ATOM 1626 C C . THR B 1 28 ? 9.391 -11.531 -2.881 1 98.19 28 THR B C 1
ATOM 1628 O O . THR B 1 28 ? 8.898 -12.375 -3.637 1 98.19 28 THR B O 1
ATOM 1631 N N . VAL B 1 29 ? 8.68 -10.68 -2.275 1 98.5 29 VAL B N 1
ATOM 1632 C CA . VAL B 1 29 ? 7.305 -10.328 -2.625 1 98.5 29 VAL B CA 1
ATOM 1633 C C . VAL B 1 29 ? 7.242 -8.867 -3.064 1 98.5 29 VAL B C 1
ATOM 1635 O O . VAL B 1 29 ? 7.73 -7.98 -2.363 1 98.5 29 VAL B O 1
ATOM 1638 N N . LEU B 1 30 ? 6.754 -8.617 -4.25 1 97.94 30 LEU B N 1
ATOM 1639 C CA . LEU B 1 30 ? 6.66 -7.281 -4.82 1 97.94 30 LEU B CA 1
ATOM 1640 C C . LEU B 1 30 ? 5.215 -6.938 -5.164 1 97.94 30 LEU B C 1
ATOM 1642 O O . LEU B 1 30 ? 4.391 -7.832 -5.367 1 97.94 30 LEU B O 1
ATOM 1646 N N . ALA B 1 31 ? 4.922 -5.695 -5.113 1 96.81 31 ALA B N 1
ATOM 1647 C CA . ALA B 1 31 ? 3.588 -5.207 -5.461 1 96.81 31 ALA B CA 1
ATOM 1648 C C . ALA B 1 31 ? 3.67 -4.004 -6.395 1 96.81 31 ALA B C 1
ATOM 1650 O O . ALA B 1 31 ? 4.395 -3.043 -6.117 1 96.81 31 ALA B O 1
ATOM 1651 N N . ASN B 1 32 ? 2.893 -4.129 -7.453 1 95.06 32 ASN B N 1
ATOM 1652 C CA . ASN B 1 32 ? 2.736 -3.027 -8.398 1 95.06 32 ASN B CA 1
ATOM 1653 C C . ASN B 1 32 ? 4.082 -2.566 -8.953 1 95.06 32 ASN B C 1
ATOM 1655 O O . ASN B 1 32 ? 4.301 -1.37 -9.141 1 95.06 32 ASN B O 1
ATOM 1659 N N . GLN B 1 33 ? 5.051 -3.463 -9.078 1 96.62 33 GLN B N 1
ATOM 1660 C CA . GLN B 1 33 ? 6.324 -3.234 -9.75 1 96.62 33 GLN B CA 1
ATOM 1661 C C . GLN B 1 33 ? 6.336 -3.857 -11.141 1 96.62 33 GLN B C 1
ATOM 1663 O O . GLN B 1 33 ? 5.789 -4.945 -11.344 1 96.62 33 GLN B O 1
ATOM 1668 N N . PHE B 1 34 ? 7.004 -3.203 -12 1 97.38 34 PHE B N 1
ATOM 1669 C CA . PHE B 1 34 ? 7.062 -3.74 -13.352 1 97.38 34 PHE B CA 1
ATOM 1670 C C . PHE B 1 34 ? 7.828 -5.059 -13.375 1 97.38 34 PHE B C 1
ATOM 1672 O O . PHE B 1 34 ? 8.914 -5.164 -12.797 1 97.38 34 PHE B O 1
ATOM 1679 N N . LEU B 1 35 ? 7.254 -6.047 -13.992 1 98.19 35 LEU B N 1
ATOM 1680 C CA . LEU B 1 35 ? 7.875 -7.312 -14.367 1 98.19 35 LEU B CA 1
ATOM 1681 C C . LEU B 1 35 ? 8.258 -7.312 -15.844 1 98.19 35 LEU B C 1
ATOM 1683 O O . LEU B 1 35 ? 7.387 -7.32 -16.719 1 98.19 35 LEU B O 1
ATOM 1687 N N . TYR B 1 36 ? 9.508 -7.254 -16.156 1 98.31 36 TYR B N 1
ATOM 1688 C CA . TYR B 1 36 ? 10.023 -7.348 -17.516 1 98.31 36 TYR B CA 1
ATOM 1689 C C . TYR B 1 36 ? 10.305 -8.797 -17.891 1 98.31 36 TYR B C 1
ATOM 1691 O O . TYR B 1 36 ? 11.039 -9.492 -17.188 1 98.31 36 TYR B O 1
ATOM 1699 N N . TYR B 1 37 ? 9.719 -9.227 -19.016 1 98 37 TYR B N 1
ATOM 1700 C CA . TYR B 1 37 ? 9.766 -10.664 -19.281 1 98 37 TYR B CA 1
ATOM 1701 C C . TYR B 1 37 ? 10.422 -10.953 -20.625 1 98 37 TYR B C 1
ATOM 1703 O O . TYR B 1 37 ? 10.477 -12.102 -21.047 1 98 37 TYR B O 1
ATOM 1711 N N . ALA B 1 38 ? 10.945 -9.898 -21.312 1 96.81 38 ALA B N 1
ATOM 1712 C CA . ALA B 1 38 ? 11.672 -10.094 -22.562 1 96.81 38 ALA B CA 1
ATOM 1713 C C . ALA B 1 38 ? 12.875 -9.156 -22.656 1 96.81 38 ALA B C 1
ATOM 1715 O O . ALA B 1 38 ? 12.711 -7.941 -22.766 1 96.81 38 ALA B O 1
ATOM 1716 N N . GLN B 1 39 ? 14.016 -9.805 -22.641 1 96.5 39 GLN B N 1
ATOM 1717 C CA . GLN B 1 39 ? 15.242 -9.016 -22.734 1 96.5 39 GLN B CA 1
ATOM 1718 C C . GLN B 1 39 ? 15.32 -8.266 -24.062 1 96.5 39 GLN B C 1
ATOM 1720 O O . GLN B 1 39 ? 15.039 -8.828 -25.109 1 96.5 39 GLN B O 1
ATOM 1725 N N . GLY B 1 40 ? 15.633 -6.969 -23.953 1 96.75 40 GLY B N 1
ATOM 1726 C CA . GLY B 1 40 ? 15.805 -6.172 -25.156 1 96.75 40 GLY B CA 1
ATOM 1727 C C . GLY B 1 40 ? 14.516 -5.539 -25.656 1 96.75 40 GLY B C 1
ATOM 1728 O O . GLY B 1 40 ? 14.523 -4.773 -26.609 1 96.75 40 GLY B O 1
ATOM 1729 N N . PHE B 1 41 ? 13.43 -5.859 -25.016 1 96.88 41 PHE B N 1
ATOM 1730 C CA . PHE B 1 41 ? 12.133 -5.312 -25.391 1 96.88 41 PHE B CA 1
ATOM 1731 C C . PHE B 1 41 ? 11.484 -4.598 -24.219 1 96.88 41 PHE B C 1
ATOM 1733 O O . PHE B 1 41 ? 10.609 -5.156 -23.547 1 96.88 41 PHE B O 1
ATOM 1740 N N . PRO B 1 42 ? 11.734 -3.316 -24 1 93.5 42 PRO B N 1
ATOM 1741 C CA . PRO B 1 42 ? 11.32 -2.582 -22.797 1 93.5 42 PRO B CA 1
ATOM 1742 C C . PRO B 1 42 ? 9.812 -2.389 -22.703 1 93.5 42 PRO B C 1
ATOM 1744 O O . PRO B 1 42 ? 9.281 -2.076 -21.641 1 93.5 42 PRO B O 1
ATOM 1747 N N . LYS B 1 43 ? 9.102 -2.562 -23.812 1 95.81 43 LYS B N 1
ATOM 1748 C CA . LYS B 1 43 ? 7.652 -2.389 -23.812 1 95.81 43 LYS B CA 1
ATOM 1749 C C . LYS B 1 43 ? 6.945 -3.66 -23.344 1 95.81 43 LYS B C 1
ATOM 1751 O O . LYS B 1 43 ? 5.758 -3.631 -23.016 1 95.81 43 LYS B O 1
ATOM 1756 N N . LEU B 1 44 ? 7.711 -4.734 -23.391 1 97 44 LEU B N 1
ATOM 1757 C CA . LEU B 1 44 ? 7.145 -5.996 -22.938 1 97 44 LEU B CA 1
ATOM 1758 C C . LEU B 1 44 ? 7.297 -6.141 -21.422 1 97 44 LEU B C 1
ATOM 1760 O O . LEU B 1 44 ? 8.297 -6.688 -20.938 1 97 44 LEU B O 1
ATOM 1764 N N . ARG B 1 45 ? 6.348 -5.59 -20.75 1 97.19 45 ARG B N 1
ATOM 1765 C CA . ARG B 1 45 ? 6.316 -5.551 -19.297 1 97.19 45 ARG B CA 1
ATOM 1766 C C . ARG B 1 45 ? 4.879 -5.523 -18.781 1 97.19 45 ARG B C 1
ATOM 1768 O O . ARG B 1 45 ? 3.961 -5.145 -19.5 1 97.19 45 ARG B O 1
ATOM 1775 N N . VAL B 1 46 ? 4.688 -6.008 -17.641 1 97.19 46 VAL B N 1
ATOM 1776 C CA . VAL B 1 46 ? 3.408 -5.996 -16.938 1 97.19 46 VAL B CA 1
ATOM 1777 C C . VAL B 1 46 ? 3.633 -5.629 -15.477 1 97.19 46 VAL B C 1
ATOM 1779 O O . VAL B 1 46 ? 4.746 -5.754 -14.961 1 97.19 46 VAL B O 1
ATOM 1782 N N . ALA B 1 47 ? 2.658 -5.086 -14.836 1 95.94 47 ALA B N 1
ATOM 1783 C CA . ALA B 1 47 ? 2.734 -4.754 -13.422 1 95.94 47 ALA B CA 1
ATOM 1784 C C . ALA B 1 47 ? 1.722 -5.559 -12.609 1 95.94 47 ALA B C 1
ATOM 1786 O O . ALA B 1 47 ? 0.59 -5.113 -12.398 1 95.94 47 ALA B O 1
ATOM 1787 N N . PRO B 1 48 ? 2.141 -6.754 -12.133 1 97.5 48 PRO B N 1
ATOM 1788 C CA . PRO B 1 48 ? 1.229 -7.5 -11.258 1 97.5 48 PRO B CA 1
ATOM 1789 C C . PRO B 1 48 ? 0.899 -6.75 -9.969 1 97.5 48 PRO B C 1
ATOM 1791 O O . PRO B 1 48 ? 1.745 -6.023 -9.438 1 97.5 48 PRO B O 1
ATOM 1794 N N . ASP B 1 49 ? -0.305 -6.984 -9.469 1 97.19 49 ASP B N 1
ATOM 1795 C CA . ASP B 1 49 ? -0.648 -6.367 -8.195 1 97.19 49 ASP B CA 1
ATOM 1796 C C . ASP B 1 49 ? 0.228 -6.91 -7.066 1 97.19 49 ASP B C 1
ATOM 1798 O O . ASP B 1 49 ? 0.719 -6.148 -6.234 1 97.19 49 ASP B O 1
ATOM 1802 N N . VAL B 1 50 ? 0.365 -8.195 -6.973 1 98.56 50 VAL B N 1
ATOM 1803 C CA . VAL B 1 50 ? 1.303 -8.82 -6.047 1 98.56 50 VAL B CA 1
ATOM 1804 C C . VAL B 1 50 ? 1.948 -10.031 -6.715 1 98.56 50 VAL B C 1
ATOM 1806 O O . VAL B 1 50 ? 1.27 -10.82 -7.379 1 98.56 50 VAL B O 1
ATOM 1809 N N . MET B 1 51 ? 3.242 -10.141 -6.621 1 98.88 51 MET B N 1
ATOM 1810 C CA . MET B 1 51 ? 3.922 -11.32 -7.145 1 98.88 51 MET B CA 1
ATOM 1811 C C . MET B 1 51 ? 4.91 -11.875 -6.125 1 98.88 51 MET B C 1
ATOM 1813 O O . MET B 1 51 ? 5.551 -11.117 -5.395 1 98.88 51 MET B O 1
ATOM 1817 N N . VAL B 1 52 ? 4.98 -13.188 -6.016 1 98.88 52 VAL B N 1
ATOM 1818 C CA . VAL B 1 52 ? 5.887 -13.914 -5.133 1 98.88 52 VAL B CA 1
ATOM 1819 C C . VAL B 1 52 ? 6.957 -14.625 -5.961 1 98.88 52 VAL B C 1
ATOM 1821 O O . VAL B 1 52 ? 6.633 -15.398 -6.863 1 98.88 52 VAL B O 1
ATOM 1824 N N . ILE B 1 53 ? 8.188 -14.32 -5.723 1 98.88 53 ILE B N 1
ATOM 1825 C CA . ILE B 1 53 ? 9.312 -14.891 -6.453 1 98.88 53 ILE B CA 1
ATOM 1826 C C . ILE B 1 53 ? 10.258 -15.602 -5.484 1 98.88 53 ILE B C 1
ATOM 1828 O O . ILE B 1 53 ? 10.75 -14.984 -4.535 1 98.88 53 ILE B O 1
ATOM 1832 N N . PHE B 1 54 ? 10.453 -16.891 -5.68 1 98.69 54 PHE B N 1
ATOM 1833 C CA . PHE B 1 54 ? 11.32 -17.703 -4.824 1 98.69 54 PHE B CA 1
ATOM 1834 C C . PHE B 1 54 ? 12.719 -17.812 -5.43 1 98.69 54 PHE B C 1
ATOM 1836 O O . PHE B 1 54 ? 12.914 -17.531 -6.613 1 98.69 54 PHE B O 1
ATOM 1843 N N . ASN B 1 55 ? 13.688 -18.172 -4.594 1 98.5 55 ASN B N 1
ATOM 1844 C CA . ASN B 1 55 ? 15.062 -18.469 -4.984 1 98.5 55 ASN B CA 1
ATOM 1845 C C . ASN B 1 55 ? 15.789 -17.203 -5.465 1 98.5 55 ASN B C 1
ATOM 1847 O O . ASN B 1 55 ? 16.578 -17.266 -6.41 1 98.5 55 ASN B O 1
ATOM 1851 N N . VAL B 1 56 ? 15.43 -16.078 -4.934 1 98.44 56 VAL B N 1
ATOM 1852 C CA . VAL B 1 56 ? 16.109 -14.812 -5.16 1 98.44 56 VAL B CA 1
ATOM 1853 C C . VAL B 1 56 ? 16.375 -14.125 -3.826 1 98.44 56 VAL B C 1
ATOM 1855 O O . VAL B 1 56 ? 15.82 -14.508 -2.797 1 98.44 56 VAL B O 1
ATOM 1858 N N . ALA B 1 57 ? 17.266 -13.141 -3.805 1 97.56 57 ALA B N 1
ATOM 1859 C CA . ALA B 1 57 ? 17.547 -12.367 -2.594 1 97.56 57 ALA B CA 1
ATOM 1860 C C . ALA B 1 57 ? 16.297 -11.602 -2.135 1 97.56 57 ALA B C 1
ATOM 1862 O O . ALA B 1 57 ? 15.555 -11.07 -2.957 1 97.56 57 ALA B O 1
ATOM 1863 N N . PRO B 1 58 ? 16.062 -11.594 -0.831 1 97 58 PRO B N 1
ATOM 1864 C CA . PRO B 1 58 ? 14.945 -10.797 -0.328 1 97 58 PRO B CA 1
ATOM 1865 C C . PRO B 1 58 ? 15.141 -9.305 -0.551 1 97 58 PRO B C 1
ATOM 1867 O O . PRO B 1 58 ? 16.25 -8.859 -0.844 1 97 58 PRO B O 1
ATOM 1870 N N . GLY B 1 59 ? 14 -8.594 -0.364 1 94.25 59 GLY B N 1
ATOM 1871 C CA . GLY B 1 59 ? 14.078 -7.145 -0.46 1 94.25 59 GLY B CA 1
ATOM 1872 C C . GLY B 1 59 ? 13.289 -6.578 -1.622 1 94.25 59 GLY B C 1
ATOM 1873 O O . GLY B 1 59 ? 12.953 -7.301 -2.564 1 94.25 59 GLY B O 1
ATOM 1874 N N . GLY B 1 60 ? 12.984 -5.312 -1.563 1 94.19 60 GLY B N 1
ATOM 1875 C CA . GLY B 1 60 ? 12.219 -4.633 -2.598 1 94.19 60 GLY B CA 1
ATOM 1876 C C . GLY B 1 60 ? 13.008 -4.398 -3.869 1 94.19 60 GLY B C 1
ATOM 1877 O O . GLY B 1 60 ? 14.242 -4.449 -3.857 1 94.19 60 GLY B O 1
ATOM 1878 N N . ARG B 1 61 ? 12.266 -4.285 -4.957 1 95.69 61 ARG B N 1
ATOM 1879 C CA . ARG B 1 61 ? 12.766 -3.896 -6.27 1 95.69 61 ARG B CA 1
ATOM 1880 C C . ARG B 1 61 ? 11.906 -2.797 -6.883 1 95.69 61 ARG B C 1
ATOM 1882 O O . ARG B 1 61 ? 10.688 -2.809 -6.742 1 95.69 61 ARG B O 1
ATOM 1889 N N . ASP B 1 62 ? 12.602 -1.932 -7.613 1 95.12 62 ASP B N 1
ATOM 1890 C CA . ASP B 1 62 ? 11.828 -0.943 -8.367 1 95.12 62 ASP B CA 1
ATOM 1891 C C . ASP B 1 62 ? 11.258 -1.548 -9.641 1 95.12 62 ASP B C 1
ATOM 1893 O O . ASP B 1 62 ? 10.336 -0.991 -10.242 1 95.12 62 ASP B O 1
ATOM 1897 N N . SER B 1 63 ? 11.836 -2.533 -10.078 1 97 63 SER B N 1
ATOM 1898 C CA . SER B 1 63 ? 11.383 -3.379 -11.172 1 97 63 SER B CA 1
ATOM 1899 C C . SER B 1 63 ? 12.039 -4.754 -11.117 1 97 63 SER B C 1
ATOM 1901 O O . SER B 1 63 ? 13.039 -4.945 -10.422 1 97 63 SER B O 1
ATOM 1903 N N . TYR B 1 64 ? 11.422 -5.688 -11.766 1 98.12 64 TYR B N 1
ATOM 1904 C CA . TYR B 1 64 ? 11.938 -7.051 -11.789 1 98.12 64 TYR B CA 1
ATOM 1905 C C . TYR B 1 64 ? 12.18 -7.523 -13.219 1 98.12 64 TYR B C 1
ATOM 1907 O O . TYR B 1 64 ? 11.258 -7.52 -14.039 1 98.12 64 TYR B O 1
ATOM 1915 N N . LYS B 1 65 ? 13.422 -7.852 -13.5 1 98.25 65 LYS B N 1
ATOM 1916 C CA . LYS B 1 65 ? 13.797 -8.391 -14.797 1 98.25 65 LYS B CA 1
ATOM 1917 C C . LYS B 1 65 ? 14.125 -9.883 -14.703 1 98.25 65 LYS B C 1
ATOM 1919 O O . LYS B 1 65 ? 15.094 -10.273 -14.055 1 98.25 65 LYS B O 1
ATOM 1924 N N . ILE B 1 66 ? 13.375 -10.688 -15.398 1 98.19 66 ILE B N 1
ATOM 1925 C CA . ILE B 1 66 ? 13.469 -12.141 -15.266 1 98.19 66 ILE B CA 1
ATOM 1926 C C . ILE B 1 66 ? 14.883 -12.602 -15.602 1 98.19 66 ILE B C 1
ATOM 1928 O O . ILE B 1 66 ? 15.461 -13.422 -14.891 1 98.19 66 ILE B O 1
ATOM 1932 N N . TRP B 1 67 ? 15.539 -12.055 -16.625 1 97.44 67 TRP B N 1
ATOM 1933 C CA . TRP B 1 67 ? 16.828 -12.516 -17.109 1 97.44 67 TRP B CA 1
ATOM 1934 C C . TRP B 1 67 ? 17.953 -12.094 -16.172 1 97.44 67 TRP B C 1
ATOM 1936 O O . TRP B 1 67 ? 19.031 -12.695 -16.172 1 97.44 67 TRP B O 1
ATOM 1946 N N . GLU B 1 68 ? 17.766 -11.039 -15.469 1 97.69 68 GLU B N 1
ATOM 1947 C CA . GLU B 1 68 ? 18.766 -10.578 -14.508 1 97.69 68 GLU B CA 1
ATOM 1948 C C . GLU B 1 68 ? 18.703 -11.375 -13.211 1 97.69 68 GLU B C 1
ATOM 1950 O O . GLU B 1 68 ? 19.734 -11.672 -12.609 1 97.69 68 GLU B O 1
ATOM 1955 N N . GLU B 1 69 ? 17.5 -11.805 -12.789 1 96.94 69 GLU B N 1
ATOM 1956 C CA . GLU B 1 69 ? 17.297 -12.461 -11.5 1 96.94 69 GLU B CA 1
ATOM 1957 C C . GLU B 1 69 ? 17.25 -13.977 -11.656 1 96.94 69 GLU B C 1
ATOM 1959 O O . GLU B 1 69 ? 17.453 -14.711 -10.688 1 96.94 69 GLU B O 1
ATOM 1964 N N . GLY B 1 70 ? 16.875 -14.422 -12.836 1 97.19 70 GLY B N 1
ATOM 1965 C CA . GLY B 1 70 ? 16.969 -15.836 -13.18 1 97.19 70 GLY B CA 1
ATOM 1966 C C . GLY B 1 70 ? 15.766 -16.641 -12.727 1 97.19 70 GLY B C 1
ATOM 1967 O O . GLY B 1 70 ? 15.781 -17.875 -12.766 1 97.19 70 GLY B O 1
ATOM 1968 N N . GLU B 1 71 ? 14.766 -15.977 -12.156 1 98.56 71 GLU B N 1
ATOM 1969 C CA . GLU B 1 71 ? 13.555 -16.641 -11.68 1 98.56 71 GLU B CA 1
ATOM 1970 C C . GLU B 1 71 ? 12.305 -15.891 -12.141 1 98.56 71 GLU B C 1
ATOM 1972 O O . GLU B 1 71 ? 12.32 -14.664 -12.273 1 98.56 71 GLU B O 1
ATOM 1977 N N . ILE B 1 72 ? 11.266 -16.609 -12.461 1 98.31 72 ILE B N 1
ATOM 1978 C CA . ILE B 1 72 ? 9.969 -16.016 -12.758 1 98.31 72 ILE B CA 1
ATOM 1979 C C . ILE B 1 72 ? 9.094 -16.047 -11.508 1 98.31 72 ILE B C 1
ATOM 1981 O O . ILE B 1 72 ? 9.273 -16.891 -10.633 1 98.31 72 ILE B O 1
ATOM 1985 N N . PRO B 1 73 ? 8.164 -15.141 -11.367 1 98.81 73 PRO B N 1
ATOM 1986 C CA . PRO B 1 73 ? 7.211 -15.266 -10.266 1 98.81 73 PRO B CA 1
ATOM 1987 C C . PRO B 1 73 ? 6.48 -16.609 -10.273 1 98.81 73 PRO B C 1
ATOM 1989 O O . PRO B 1 73 ? 6.078 -17.094 -11.328 1 98.81 73 PRO B O 1
ATOM 1992 N N . GLN B 1 74 ? 6.344 -17.203 -9.117 1 98.88 74 GLN B N 1
ATOM 1993 C CA . GLN B 1 74 ? 5.648 -18.484 -9.047 1 98.88 74 GLN B CA 1
ATOM 1994 C C . GLN B 1 74 ? 4.164 -18.281 -8.742 1 98.88 74 GLN B C 1
ATOM 1996 O O . GLN B 1 74 ? 3.33 -19.094 -9.156 1 98.88 74 GLN B O 1
ATOM 2001 N N . VAL B 1 75 ? 3.859 -17.297 -8.008 1 98.94 75 VAL B N 1
ATOM 2002 C CA . VAL B 1 75 ? 2.477 -16.969 -7.664 1 98.94 75 VAL B CA 1
ATOM 2003 C C . VAL B 1 75 ? 2.203 -15.492 -7.945 1 98.94 75 VAL B C 1
ATOM 2005 O O . VAL B 1 75 ? 3.014 -14.633 -7.602 1 98.94 75 VAL B O 1
ATOM 2008 N N . ILE B 1 76 ? 1.109 -15.141 -8.586 1 98.94 76 ILE B N 1
ATOM 2009 C CA . ILE B 1 76 ? 0.695 -13.766 -8.844 1 98.94 76 ILE B CA 1
ATOM 2010 C C . ILE B 1 76 ? -0.743 -13.562 -8.375 1 98.94 76 ILE B C 1
ATOM 2012 O O . ILE B 1 76 ? -1.601 -14.422 -8.586 1 98.94 76 ILE B O 1
ATOM 2016 N N . PHE B 1 77 ? -0.995 -12.492 -7.676 1 98.81 77 PHE B N 1
ATOM 2017 C CA . PHE B 1 77 ? -2.324 -12.039 -7.285 1 98.81 77 PHE B CA 1
ATOM 2018 C C . PHE B 1 77 ? -2.713 -10.781 -8.055 1 98.81 77 PHE B C 1
ATOM 2020 O O . PHE B 1 77 ? -1.935 -9.828 -8.133 1 98.81 77 PHE B O 1
ATOM 2027 N N . GLU B 1 78 ? -3.893 -10.758 -8.633 1 98.19 78 GLU B N 1
ATOM 2028 C CA . GLU B 1 78 ? -4.484 -9.586 -9.258 1 98.19 78 GLU B CA 1
ATOM 2029 C C . GLU B 1 78 ? -5.766 -9.156 -8.547 1 98.19 78 GLU B C 1
ATOM 2031 O O . GLU B 1 78 ? -6.664 -9.977 -8.336 1 98.19 78 GLU B O 1
ATOM 2036 N N . MET B 1 79 ? -5.773 -7.934 -8.031 1 97.44 79 MET B N 1
ATOM 2037 C CA . MET B 1 79 ? -7.027 -7.34 -7.574 1 97.44 79 MET B CA 1
ATOM 2038 C C . MET B 1 79 ? -7.863 -6.863 -8.758 1 97.44 79 MET B C 1
ATOM 2040 O O . MET B 1 79 ? -7.453 -5.961 -9.484 1 97.44 79 MET B O 1
ATOM 2044 N N . THR B 1 80 ? -8.992 -7.5 -8.953 1 95.56 80 THR B N 1
ATOM 2045 C CA . THR B 1 80 ? -9.758 -7.281 -10.18 1 95.56 80 THR B CA 1
ATOM 2046 C C . THR B 1 80 ? -11.062 -6.555 -9.875 1 95.56 80 THR B C 1
ATOM 2048 O O . THR B 1 80 ? -11.414 -6.359 -8.711 1 95.56 80 THR B O 1
ATOM 2051 N N . SER B 1 81 ? -11.594 -6.004 -10.875 1 93.56 81 SER B N 1
ATOM 2052 C CA . SER B 1 81 ? -12.867 -5.293 -10.836 1 93.56 81 S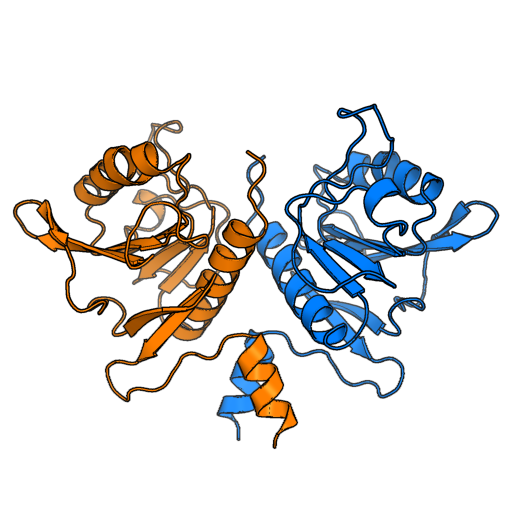ER B CA 1
ATOM 2053 C C . SER B 1 81 ? -13.68 -5.551 -12.102 1 93.56 81 SER B C 1
ATOM 2055 O O . SER B 1 81 ? -13.203 -6.191 -13.031 1 93.56 81 SER B O 1
ATOM 2057 N N . ALA B 1 82 ? -14.953 -5.074 -12.117 1 92.19 82 ALA B N 1
ATOM 2058 C CA . ALA B 1 82 ? -15.797 -5.203 -13.305 1 92.19 82 ALA B CA 1
ATOM 2059 C C . ALA B 1 82 ? -15.164 -4.504 -14.5 1 92.19 82 ALA B C 1
ATOM 2061 O O . ALA B 1 82 ? -15.344 -4.93 -15.648 1 92.19 82 ALA B O 1
ATOM 2062 N N . GLN B 1 83 ? -14.367 -3.482 -14.203 1 90.06 83 GLN B N 1
ATOM 2063 C CA . GLN B 1 83 ? -13.781 -2.664 -15.258 1 90.06 83 GLN B CA 1
ATOM 2064 C C . GLN B 1 83 ? -12.531 -3.324 -15.836 1 90.06 83 GLN B C 1
ATOM 2066 O O . GLN B 1 83 ? -12.188 -3.102 -17 1 90.06 83 GLN B O 1
ATOM 2071 N N . THR B 1 84 ? -11.852 -4.195 -15.023 1 90.62 84 THR B N 1
ATOM 2072 C CA . THR B 1 84 ? -10.578 -4.746 -15.461 1 90.62 84 THR B CA 1
ATOM 2073 C C . THR B 1 84 ? -10.695 -6.242 -15.742 1 90.62 84 THR B C 1
ATOM 2075 O O . THR B 1 84 ? -9.719 -6.891 -16.125 1 90.62 84 THR B O 1
ATOM 2078 N N . GLN B 1 85 ? -11.828 -6.758 -15.602 1 88.69 85 GLN B N 1
ATOM 2079 C CA . GLN B 1 85 ? -12.039 -8.203 -15.648 1 88.69 85 GLN B CA 1
ATOM 2080 C C . GLN B 1 85 ? -11.5 -8.789 -16.953 1 88.69 85 GLN B C 1
ATOM 2082 O O . GLN B 1 85 ? -10.828 -9.82 -16.953 1 88.69 85 GLN B O 1
ATOM 2087 N N . LYS B 1 86 ? -11.828 -8.188 -18.078 1 89.69 86 LYS B N 1
ATOM 2088 C CA . LYS B 1 86 ? -11.375 -8.734 -19.359 1 89.69 86 LYS B CA 1
ATOM 2089 C C . LYS B 1 86 ? -9.852 -8.75 -19.453 1 89.69 86 LYS B C 1
ATOM 2091 O O . LYS B 1 86 ? -9.258 -9.758 -19.844 1 89.69 86 LYS B O 1
ATOM 2096 N N . HIS B 1 87 ? -9.266 -7.691 -19.094 1 92.81 87 HIS B N 1
ATOM 2097 C CA . HIS B 1 87 ? -7.812 -7.59 -19.078 1 92.81 87 HIS B CA 1
ATOM 2098 C C . HIS B 1 87 ? -7.195 -8.625 -18.156 1 92.81 87 HIS B C 1
ATOM 2100 O O . HIS B 1 87 ? -6.223 -9.289 -18.516 1 92.81 87 HIS B O 1
ATOM 2106 N N . ASP B 1 88 ? -7.727 -8.844 -17.016 1 93.12 88 ASP B N 1
ATOM 2107 C CA . ASP B 1 88 ? -7.184 -9.727 -15.992 1 93.12 88 ASP B CA 1
ATOM 2108 C C . ASP B 1 88 ? -7.484 -11.188 -16.312 1 93.12 88 ASP B C 1
ATOM 2110 O O . ASP B 1 88 ? -6.668 -12.07 -16.047 1 93.12 88 ASP B O 1
ATOM 2114 N N . GLN B 1 89 ? -8.562 -11.445 -16.906 1 89.75 89 GLN B N 1
ATOM 2115 C CA . GLN B 1 89 ? -9.008 -12.812 -17.125 1 89.75 89 GLN B CA 1
ATOM 2116 C C . GLN B 1 89 ? -8.516 -13.336 -18.469 1 89.75 89 GLN B C 1
ATOM 2118 O O . GLN B 1 89 ? -8.492 -14.547 -18.703 1 89.75 89 GLN B O 1
ATOM 2123 N N . GLU B 1 90 ? -8.18 -12.477 -19.328 1 92.81 90 GLU B N 1
ATOM 2124 C CA . GLU B 1 90 ? -7.75 -12.922 -20.641 1 92.81 90 GLU B CA 1
ATOM 2125 C C . GLU B 1 90 ? -6.281 -12.578 -20.891 1 92.81 90 GLU B C 1
ATOM 2127 O O . GLU B 1 90 ? -5.398 -13.406 -20.688 1 92.81 90 GLU B O 1
ATOM 2132 N N . TYR B 1 91 ? -5.992 -11.352 -21.031 1 94.06 91 TYR B N 1
ATOM 2133 C CA . TYR B 1 91 ? -4.656 -10.938 -21.438 1 94.06 91 TYR B CA 1
ATOM 2134 C C . TYR B 1 91 ? -3.621 -11.32 -20.375 1 94.06 91 TYR B C 1
ATOM 2136 O O . TYR B 1 91 ? -2.664 -12.039 -20.688 1 94.06 91 TYR B O 1
ATOM 2144 N N . LYS B 1 92 ? -3.82 -10.953 -19.188 1 97.62 92 LYS B N 1
ATOM 2145 C CA . LYS B 1 92 ? -2.836 -11.227 -18.156 1 97.62 92 LYS B CA 1
ATOM 2146 C C . LYS B 1 92 ? -2.76 -12.727 -17.844 1 97.62 92 LYS B C 1
ATOM 2148 O O . LYS B 1 92 ? -1.672 -13.266 -17.656 1 97.62 92 LYS B O 1
ATOM 2153 N N . LYS B 1 93 ? -3.895 -13.297 -17.859 1 97.94 93 LYS B N 1
ATOM 2154 C CA . LYS B 1 93 ? -3.926 -14.734 -17.609 1 97.94 93 LYS B CA 1
ATOM 2155 C C . LYS B 1 93 ? -3.1 -15.484 -18.656 1 97.94 93 LYS B C 1
ATOM 2157 O O . LYS B 1 93 ? -2.271 -16.328 -18.297 1 97.94 93 LYS B O 1
ATOM 2162 N N . GLU B 1 94 ? -3.299 -15.188 -19.891 1 97.81 94 GLU B N 1
ATOM 2163 C CA . GLU B 1 94 ? -2.572 -15.836 -20.969 1 97.81 94 GLU B CA 1
ATOM 2164 C C . GLU B 1 94 ? -1.075 -15.562 -20.891 1 97.81 94 GLU B C 1
ATOM 2166 O O . GLU B 1 94 ? -0.258 -16.453 -21.094 1 97.81 94 GLU B O 1
ATOM 2171 N N . LEU B 1 95 ? -0.731 -14.391 -20.609 1 98.25 95 LEU B N 1
ATOM 2172 C CA . LEU B 1 95 ? 0.668 -14 -20.469 1 98.25 95 LEU B CA 1
ATOM 2173 C C . LEU B 1 95 ? 1.336 -14.781 -19.344 1 98.25 95 LEU B C 1
ATOM 2175 O O . LEU B 1 95 ? 2.414 -15.352 -19.531 1 98.25 95 LEU B O 1
ATOM 2179 N N . TYR B 1 96 ? 0.702 -14.812 -18.172 1 98.75 96 TYR B N 1
ATOM 2180 C CA . TYR B 1 96 ? 1.288 -15.477 -17.016 1 98.75 96 TYR B CA 1
ATOM 2181 C C . TYR B 1 96 ? 1.391 -16.984 -17.234 1 98.75 96 TYR B C 1
ATOM 2183 O O . TYR B 1 96 ? 2.365 -17.609 -16.828 1 98.75 96 TYR B O 1
ATOM 2191 N N . GLN B 1 97 ? 0.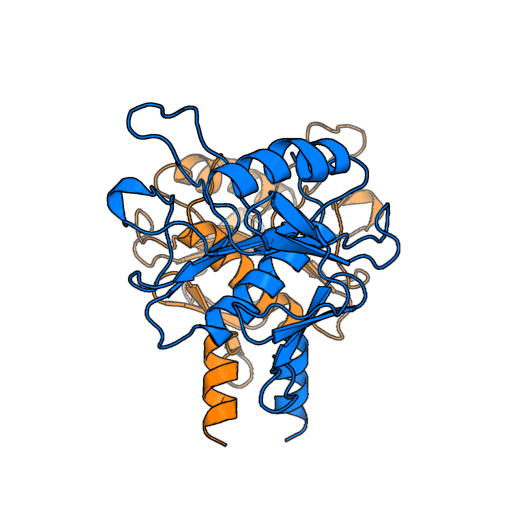376 -17.5 -17.938 1 98.62 97 GLN B N 1
ATOM 2192 C CA . GLN B 1 97 ? 0.443 -18.906 -18.344 1 98.62 97 GLN B CA 1
ATOM 2193 C C . GLN B 1 97 ? 1.665 -19.156 -19.219 1 98.62 97 GLN B C 1
ATOM 2195 O O . GLN B 1 97 ? 2.422 -20.109 -18.984 1 98.62 97 GLN B O 1
ATOM 2200 N N . ALA B 1 98 ? 1.867 -18.344 -20.172 1 97.81 98 ALA B N 1
ATOM 2201 C CA . ALA B 1 98 ? 2.965 -18.5 -21.125 1 97.81 98 ALA B CA 1
ATOM 2202 C C . ALA B 1 98 ? 4.316 -18.328 -20.438 1 97.81 98 ALA B C 1
ATOM 2204 O O . ALA B 1 98 ? 5.301 -18.953 -20.812 1 97.81 98 ALA B O 1
ATOM 2205 N N . LEU B 1 99 ? 4.406 -17.531 -19.391 1 97.94 99 LEU B N 1
ATOM 2206 C CA . LEU B 1 99 ? 5.641 -17.25 -18.656 1 97.94 99 LEU B CA 1
ATOM 2207 C C . LEU B 1 99 ? 5.992 -18.406 -17.734 1 97.94 99 LEU B C 1
ATOM 2209 O O . LEU B 1 99 ? 7.133 -18.516 -17.281 1 97.94 99 LEU B O 1
ATOM 2213 N N . GLY B 1 100 ? 4.969 -19.188 -17.391 1 98.38 100 GLY B N 1
ATOM 2214 C CA . GLY B 1 100 ? 5.23 -20.312 -16.531 1 98.38 100 GLY B CA 1
ATOM 2215 C C . GLY B 1 100 ? 4.898 -20.031 -15.07 1 98.38 100 GLY B C 1
ATOM 2216 O O . GLY B 1 100 ? 5.375 -20.734 -14.172 1 98.38 100 GLY B O 1
ATOM 2217 N N . VAL B 1 101 ? 4.09 -19.016 -14.828 1 98.88 101 VAL B N 1
ATOM 2218 C CA . VAL B 1 101 ? 3.621 -18.734 -13.477 1 98.88 101 VAL B CA 1
ATOM 2219 C C . VAL B 1 101 ? 2.781 -19.906 -12.969 1 98.88 101 VAL B C 1
ATOM 2221 O O . VAL B 1 101 ? 1.79 -20.281 -13.602 1 98.88 101 VAL B O 1
ATOM 2224 N N . LEU B 1 102 ? 3.115 -20.422 -11.844 1 98.88 102 LEU B N 1
ATOM 2225 C CA . LEU B 1 102 ? 2.521 -21.672 -11.383 1 98.88 102 LEU B CA 1
ATOM 2226 C C . LEU B 1 102 ? 1.095 -21.453 -10.891 1 98.88 102 LEU B C 1
ATOM 2228 O O . LEU B 1 102 ? 0.226 -22.297 -11.094 1 98.88 102 LEU B O 1
ATOM 2232 N N . GLU B 1 103 ? 0.877 -20.344 -10.219 1 98.94 103 GLU B N 1
ATOM 2233 C CA . GLU B 1 103 ? -0.459 -20.047 -9.711 1 98.94 103 GLU B CA 1
ATOM 2234 C C . GLU B 1 103 ? -0.84 -18.594 -9.992 1 98.94 103 GLU B C 1
ATOM 2236 O O . GLU B 1 103 ? -0.033 -17.688 -9.789 1 98.94 103 GLU B O 1
ATOM 2241 N N . TYR B 1 104 ? -2.02 -18.406 -10.484 1 98.88 104 TYR B N 1
ATOM 2242 C CA . TYR B 1 104 ? -2.594 -17.109 -10.781 1 98.88 104 TYR B CA 1
ATOM 2243 C C . TYR B 1 104 ? -3.916 -16.906 -10.047 1 98.88 104 TYR B C 1
ATOM 2245 O O . TYR B 1 104 ? -4.875 -17.656 -10.281 1 98.88 104 TYR B O 1
ATOM 2253 N N . TRP B 1 105 ? -3.977 -15.883 -9.133 1 98.75 105 TRP B N 1
ATOM 2254 C CA . TRP B 1 105 ? -5.152 -15.648 -8.297 1 98.75 105 TRP B CA 1
ATOM 2255 C C . TRP B 1 105 ? -5.812 -14.32 -8.648 1 98.75 105 TRP B C 1
ATOM 2257 O O . TRP B 1 105 ? -5.141 -13.297 -8.766 1 98.75 105 TRP B O 1
ATOM 2267 N N . LEU B 1 106 ? -7.078 -14.359 -8.875 1 98.31 106 LEU B N 1
ATOM 2268 C CA . LEU B 1 106 ? -7.91 -13.18 -9.078 1 98.31 106 LEU B CA 1
ATOM 2269 C C . LEU B 1 106 ? -8.766 -12.906 -7.844 1 98.31 106 LEU B C 1
ATOM 2271 O O . LEU B 1 106 ? -9.492 -13.781 -7.383 1 98.31 106 LEU B O 1
ATOM 2275 N N . PHE B 1 107 ? -8.641 -11.742 -7.316 1 98.44 107 PHE B N 1
ATOM 2276 C CA . PHE B 1 107 ? -9.445 -11.336 -6.176 1 98.44 107 PHE B CA 1
ATOM 2277 C C . PHE B 1 107 ? -10.297 -10.117 -6.52 1 98.44 107 PHE B C 1
ATOM 2279 O O . PHE B 1 107 ? -9.781 -9.117 -7.023 1 98.44 107 PHE B O 1
ATOM 2286 N N . ASP B 1 108 ? -11.562 -10.227 -6.277 1 97.19 108 ASP B N 1
ATOM 2287 C CA . ASP B 1 108 ? -12.539 -9.172 -6.523 1 97.19 108 ASP B CA 1
ATOM 2288 C C . ASP B 1 108 ? -12.969 -8.508 -5.215 1 97.19 108 ASP B C 1
ATOM 2290 O O . ASP B 1 108 ? -14.023 -8.828 -4.664 1 97.19 108 ASP B O 1
ATOM 2294 N N . PRO B 1 109 ? -12.203 -7.461 -4.773 1 95.88 109 PRO B N 1
ATOM 2295 C CA . PRO B 1 109 ? -12.422 -6.906 -3.436 1 95.88 109 PRO B CA 1
ATOM 2296 C C . PRO B 1 109 ? -13.836 -6.348 -3.25 1 95.88 109 PRO B C 1
ATOM 2298 O O . PRO B 1 109 ? -14.352 -6.332 -2.131 1 95.88 109 PRO B O 1
ATOM 2301 N N . LYS B 1 110 ? -14.484 -5.918 -4.297 1 94.06 110 LYS B N 1
ATOM 2302 C CA . LYS B 1 110 ? -15.812 -5.32 -4.176 1 94.06 110 LYS B CA 1
ATOM 2303 C C . LYS B 1 110 ? -16.906 -6.324 -4.531 1 94.06 110 LYS B C 1
ATOM 2305 O O . LYS B 1 110 ? -18.094 -6 -4.496 1 94.06 110 LYS B O 1
ATOM 2310 N N . GLY B 1 111 ? -16.516 -7.551 -4.898 1 94.75 111 GLY B N 1
ATOM 2311 C CA . GLY B 1 111 ? -17.484 -8.586 -5.242 1 94.75 111 GLY B CA 1
ATOM 2312 C C . GLY B 1 111 ? -18.359 -8.211 -6.418 1 94.75 111 GLY B C 1
ATOM 2313 O O . GLY B 1 111 ? -19.578 -8.352 -6.352 1 94.75 111 GLY B O 1
ATOM 2314 N N . GLU B 1 112 ? -17.734 -7.762 -7.473 1 93.69 112 GLU B N 1
ATOM 2315 C CA . GLU B 1 112 ? -18.5 -7.18 -8.57 1 93.69 112 GLU B CA 1
ATOM 2316 C C . GLU B 1 112 ? -18.797 -8.219 -9.641 1 93.69 112 GLU B C 1
ATOM 2318 O O . GLU B 1 112 ? -19.812 -8.109 -10.352 1 93.69 112 GLU B O 1
ATOM 2323 N N . TRP B 1 113 ? -17.859 -9.203 -9.828 1 91.62 113 TRP B N 1
ATOM 2324 C CA . TRP B 1 113 ? -18.094 -10.055 -10.984 1 91.62 113 TRP B CA 1
ATOM 2325 C C . TRP B 1 113 ? -17.672 -11.492 -10.703 1 91.62 113 TRP B C 1
ATOM 2327 O O . TRP B 1 113 ? -18.078 -12.422 -11.406 1 91.62 113 TRP B O 1
ATOM 2337 N N . ILE B 1 114 ? -16.812 -11.75 -9.766 1 92.88 114 ILE B N 1
ATOM 2338 C CA . ILE B 1 114 ? -16.469 -13.109 -9.352 1 92.88 114 ILE B CA 1
ATOM 2339 C C . ILE B 1 114 ? -17.406 -13.562 -8.234 1 92.88 114 ILE B C 1
ATOM 2341 O O . ILE B 1 114 ? -17.438 -12.969 -7.16 1 92.88 114 ILE B O 1
ATOM 2345 N N . ASP B 1 115 ? -18.078 -14.609 -8.398 1 90.06 115 ASP B N 1
ATOM 2346 C CA . ASP B 1 115 ? -19.094 -15.07 -7.461 1 90.06 115 ASP B CA 1
ATOM 2347 C C . ASP B 1 115 ? -18.516 -15.25 -6.062 1 90.06 115 ASP B C 1
ATOM 2349 O O . ASP B 1 115 ? -19.062 -14.742 -5.086 1 90.06 115 ASP B O 1
ATOM 2353 N N . GLN B 1 116 ? -17.422 -15.93 -5.93 1 93.06 116 GLN B N 1
ATOM 2354 C CA . GLN B 1 116 ? -16.828 -16.203 -4.629 1 93.06 116 GLN B CA 1
ATOM 2355 C C . GLN B 1 116 ? -15.758 -15.172 -4.281 1 93.06 116 GLN B C 1
ATOM 2357 O O . GLN B 1 116 ? -15.023 -15.328 -3.301 1 93.06 116 GLN B O 1
ATOM 2362 N N . GLN B 1 117 ? -15.602 -14.086 -5.109 1 96.75 117 GLN B N 1
ATOM 2363 C CA . GLN B 1 117 ? -14.672 -12.977 -4.945 1 96.75 117 GLN B CA 1
ATOM 2364 C C . GLN B 1 117 ? -13.227 -13.422 -5.168 1 96.75 117 GLN B C 1
ATOM 2366 O O . GLN B 1 117 ? -12.32 -12.586 -5.238 1 96.75 117 GLN B O 1
ATOM 2371 N N . LEU B 1 118 ? -13.078 -14.742 -5.211 1 98 118 LEU B N 1
ATOM 2372 C CA . LEU B 1 118 ? -11.734 -15.305 -5.344 1 98 118 LEU B CA 1
ATOM 2373 C C . LEU B 1 118 ? -11.719 -16.438 -6.363 1 98 118 LEU B C 1
ATOM 2375 O O . LEU B 1 118 ? -12.594 -17.312 -6.34 1 98 118 LEU B O 1
ATOM 2379 N N . LEU B 1 119 ? -10.812 -16.359 -7.285 1 97.75 119 LEU B N 1
ATOM 2380 C CA . LEU B 1 119 ? -10.633 -17.375 -8.32 1 97.75 119 LEU B CA 1
ATOM 2381 C C . LEU B 1 119 ? -9.148 -17.656 -8.547 1 97.75 119 LEU B C 1
ATOM 2383 O O . LEU B 1 119 ? -8.367 -16.734 -8.773 1 97.75 119 LEU B O 1
ATOM 2387 N N . GLY B 1 120 ? -8.75 -18.938 -8.398 1 98.31 120 GLY B N 1
ATOM 2388 C CA . GLY B 1 120 ? -7.363 -19.328 -8.586 1 98.31 120 GLY B CA 1
ATOM 2389 C C . GLY B 1 120 ? -7.16 -20.266 -9.758 1 98.31 120 GLY B C 1
ATOM 2390 O O . GLY B 1 120 ? -8.039 -21.062 -10.07 1 98.31 120 GLY B O 1
ATOM 2391 N N . TYR B 1 121 ? -6.027 -20.125 -10.359 1 98.75 121 TYR B N 1
ATOM 2392 C CA . TYR B 1 121 ? -5.598 -21.031 -11.422 1 98.75 121 TYR B CA 1
ATOM 2393 C C . TYR B 1 121 ? -4.25 -21.656 -11.094 1 98.75 121 TYR B C 1
ATOM 2395 O O . TYR B 1 121 ? -3.365 -21 -10.547 1 98.75 121 TYR B O 1
ATOM 2403 N N . HIS B 1 122 ? -4.121 -22.906 -11.391 1 98.75 122 HIS B N 1
ATOM 2404 C CA . HIS B 1 122 ? -2.816 -23.562 -11.328 1 98.75 122 HIS B CA 1
ATOM 2405 C C . HIS B 1 122 ? -2.367 -24.031 -12.703 1 98.75 122 HIS B C 1
ATOM 2407 O O . HIS B 1 122 ? -3.189 -24.484 -13.508 1 98.75 122 HIS B O 1
ATOM 2413 N N . LEU B 1 123 ? -1.097 -24 -12.961 1 98.75 123 LEU B N 1
ATOM 2414 C CA . LEU B 1 123 ? -0.538 -24.359 -14.258 1 98.75 123 LEU B CA 1
ATOM 2415 C C . LEU B 1 123 ? -0.406 -25.875 -14.398 1 98.75 123 LEU B C 1
ATOM 2417 O O . LEU B 1 123 ? 0.252 -26.516 -13.578 1 98.75 123 LEU B O 1
ATOM 2421 N N . LEU B 1 124 ? -1.056 -26.391 -15.391 1 98.19 124 LEU B N 1
ATOM 2422 C CA . LEU B 1 124 ? -0.937 -27.781 -15.82 1 98.19 124 LEU B CA 1
ATOM 2423 C C . LEU B 1 124 ? -0.287 -27.859 -17.203 1 98.19 124 LEU B C 1
ATOM 2425 O O . LEU B 1 124 ? -0.096 -26.844 -17.859 1 98.19 124 LEU B O 1
ATOM 2429 N N . PRO B 1 125 ? 0.116 -29.031 -17.594 1 96.75 125 PRO B N 1
ATOM 2430 C CA . PRO B 1 125 ? 0.753 -29.188 -18.906 1 96.75 125 PRO B CA 1
ATOM 2431 C C . PRO B 1 125 ? -0.094 -28.609 -20.047 1 96.75 125 PRO B C 1
ATOM 2433 O O . PRO B 1 125 ? 0.444 -28.031 -20.984 1 96.75 125 PRO B O 1
ATOM 2436 N N . ASP B 1 126 ? -1.385 -28.719 -19.969 1 96.38 126 ASP B N 1
ATOM 2437 C CA . ASP B 1 126 ? -2.275 -28.281 -21.031 1 96.38 126 ASP B CA 1
ATOM 2438 C C . ASP B 1 126 ? -2.723 -26.844 -20.812 1 96.38 126 ASP B C 1
ATOM 2440 O O . ASP B 1 126 ? -3.479 -26.281 -21.609 1 96.38 126 ASP B O 1
ATOM 2444 N N . GLY B 1 127 ? -2.328 -26.266 -19.719 1 97.69 127 GLY B N 1
ATOM 2445 C CA . GLY B 1 127 ? -2.689 -24.891 -19.422 1 97.69 127 GLY B CA 1
ATOM 2446 C C . GLY B 1 127 ? -3.207 -24.688 -18.016 1 97.69 127 GLY B C 1
ATOM 2447 O O . GLY B 1 127 ? -3.07 -25.562 -17.172 1 97.69 127 GLY B O 1
ATOM 2448 N N . TYR B 1 128 ? -3.758 -23.438 -17.781 1 98.31 128 TYR B N 1
ATOM 2449 C CA . TYR B 1 128 ? -4.277 -23.094 -16.469 1 98.31 128 TYR B CA 1
ATOM 2450 C C . TYR B 1 128 ? -5.578 -23.844 -16.188 1 98.31 128 TYR B C 1
ATOM 2452 O O . TYR B 1 128 ? -6.441 -23.953 -17.062 1 98.31 128 TYR B O 1
ATOM 2460 N N . ALA B 1 129 ? -5.652 -24.422 -15.055 1 98.44 129 ALA B N 1
ATOM 2461 C CA . ALA B 1 129 ? -6.879 -25.031 -14.547 1 98.44 129 ALA B CA 1
ATOM 2462 C C . ALA B 1 129 ? -7.324 -24.359 -13.25 1 98.44 129 ALA B C 1
ATOM 2464 O O . ALA B 1 129 ? -6.492 -23.938 -12.453 1 98.44 129 ALA B O 1
ATOM 2465 N N . VAL B 1 130 ? -8.594 -24.328 -13.031 1 97.88 130 VAL B N 1
ATOM 2466 C CA . VAL B 1 130 ? -9.164 -23.672 -11.859 1 97.88 130 VAL B CA 1
ATOM 2467 C C . VAL B 1 130 ? -8.773 -24.438 -10.602 1 97.88 130 VAL B C 1
ATOM 2469 O O . VAL B 1 130 ? -8.789 -25.672 -10.586 1 97.88 130 VAL B O 1
ATOM 2472 N N . ILE B 1 131 ? -8.391 -23.703 -9.586 1 98.25 131 ILE B N 1
ATOM 2473 C CA . ILE B 1 131 ? -8.164 -24.281 -8.266 1 98.25 131 ILE B CA 1
ATOM 2474 C C . ILE B 1 131 ? -9.477 -24.297 -7.484 1 98.25 131 ILE B C 1
ATOM 2476 O O . ILE B 1 131 ? -9.984 -23.25 -7.066 1 98.25 131 ILE B O 1
ATOM 2480 N N . ALA B 1 132 ? -10.031 -25.438 -7.168 1 96.06 132 ALA B N 1
ATOM 2481 C CA . ALA B 1 132 ? -11.383 -25.578 -6.633 1 96.06 132 ALA B CA 1
ATOM 2482 C C . ALA B 1 132 ? -11.383 -25.469 -5.113 1 96.06 132 ALA B C 1
ATOM 2484 O O . ALA B 1 132 ? -12.391 -25.109 -4.508 1 96.06 132 ALA B O 1
ATOM 2485 N N . ASN B 1 133 ? -10.289 -25.734 -4.457 1 97.31 133 ASN B N 1
ATOM 2486 C CA . ASN B 1 133 ? -10.297 -25.859 -3.002 1 97.31 133 ASN B CA 1
ATOM 2487 C C . ASN B 1 133 ? -9.711 -24.609 -2.344 1 97.31 133 ASN B C 1
ATOM 2489 O O . ASN B 1 133 ? -9.508 -24.578 -1.127 1 97.31 133 ASN B O 1
ATOM 2493 N N . ASN B 1 134 ? -9.289 -23.609 -3.127 1 98.25 134 ASN B N 1
ATOM 2494 C CA . ASN B 1 134 ? -8.758 -22.328 -2.668 1 98.25 134 ASN B CA 1
ATOM 2495 C C . ASN B 1 134 ? -7.434 -22.516 -1.936 1 98.25 134 ASN B C 1
ATOM 2497 O O . ASN B 1 134 ? -7.102 -21.734 -1.044 1 98.25 134 ASN B O 1
ATOM 2501 N N . ILE B 1 135 ? -6.723 -23.609 -2.271 1 98.81 135 ILE B N 1
ATOM 2502 C CA . ILE B 1 135 ? -5.418 -23.844 -1.662 1 98.81 135 ILE B CA 1
ATOM 2503 C C . ILE B 1 135 ? -4.316 -23.516 -2.666 1 98.81 135 ILE B C 1
ATOM 2505 O O . ILE B 1 135 ? -4.32 -24.031 -3.789 1 98.81 135 ILE B O 1
ATOM 2509 N N . SER B 1 136 ? -3.471 -22.594 -2.346 1 98.88 136 SER B N 1
ATOM 2510 C CA . SER B 1 136 ? -2.205 -22.438 -3.057 1 98.88 136 SER B CA 1
ATOM 2511 C C . SER B 1 136 ? -1.205 -23.516 -2.635 1 98.88 136 SER B C 1
ATOM 2513 O O . SER B 1 136 ? -0.66 -23.453 -1.53 1 98.88 136 SER B O 1
ATOM 2515 N N . GLU B 1 137 ? -0.954 -24.438 -3.453 1 98.5 137 GLU B N 1
ATOM 2516 C CA . GLU B 1 137 ? 0.015 -25.484 -3.133 1 98.5 137 GLU B CA 1
ATOM 2517 C C . GLU B 1 137 ? 1.435 -24.922 -3.092 1 98.5 137 GLU B C 1
ATOM 2519 O O . GLU B 1 137 ? 2.264 -25.375 -2.299 1 98.5 137 GLU B O 1
ATOM 2524 N N . VAL B 1 138 ? 1.68 -23.953 -3.898 1 98.56 138 VAL B N 1
ATOM 2525 C CA . VAL B 1 138 ? 2.996 -23.328 -3.979 1 98.56 138 VAL B CA 1
ATOM 2526 C C . VAL B 1 138 ? 3.322 -22.641 -2.654 1 98.56 138 VAL B C 1
ATOM 2528 O O . VAL B 1 138 ? 4.43 -22.766 -2.133 1 98.56 138 VAL B O 1
ATOM 2531 N N . LEU B 1 139 ? 2.371 -21.969 -2.062 1 98.75 139 LEU B N 1
ATOM 2532 C CA . LEU B 1 139 ? 2.6 -21.188 -0.851 1 98.75 139 LEU B CA 1
ATOM 2533 C C . LEU B 1 139 ? 2.324 -22.031 0.394 1 98.75 139 LEU B C 1
ATOM 2535 O O . LEU B 1 139 ? 2.74 -21.656 1.496 1 98.75 139 LEU B O 1
ATOM 2539 N N . GLY B 1 140 ? 1.605 -23.125 0.209 1 98.75 140 GLY B N 1
ATOM 2540 C CA . GLY B 1 140 ? 1.151 -23.859 1.382 1 98.75 140 GLY B CA 1
ATOM 2541 C C . GLY B 1 140 ? 0.128 -23.094 2.201 1 98.75 140 GLY B C 1
ATOM 2542 O O . GLY B 1 140 ? 0.138 -23.156 3.432 1 98.75 140 GLY B O 1
ATOM 2543 N N . LEU B 1 141 ? -0.744 -22.328 1.556 1 98.88 141 LEU B N 1
ATOM 2544 C CA . LEU B 1 141 ? -1.723 -21.469 2.225 1 98.88 141 LEU B CA 1
ATOM 2545 C C . LEU B 1 141 ? -3.121 -21.703 1.662 1 98.88 141 LEU B C 1
ATOM 2547 O O . LEU B 1 141 ? -3.289 -21.859 0.451 1 98.88 141 LEU B O 1
ATOM 2551 N N . ARG B 1 142 ? -4.105 -21.766 2.529 1 98.88 142 ARG B N 1
ATOM 2552 C CA . ARG B 1 142 ? -5.508 -21.688 2.137 1 98.88 142 ARG B CA 1
ATOM 2553 C C . ARG B 1 142 ? -5.988 -20.234 2.094 1 98.88 142 ARG B C 1
ATOM 2555 O O . ARG B 1 142 ? -5.703 -19.453 3.002 1 98.88 142 ARG B O 1
ATOM 2562 N N . LEU B 1 143 ? -6.594 -19.891 1.021 1 98.81 143 LEU B N 1
ATOM 2563 C CA . LEU B 1 143 ? -7.066 -18.516 0.81 1 98.81 143 LEU B CA 1
ATOM 2564 C C . LEU B 1 143 ? -8.578 -18.438 0.988 1 98.81 143 LEU B C 1
ATOM 2566 O O . LEU B 1 143 ? -9.312 -19.312 0.536 1 98.81 143 LEU B O 1
ATOM 2570 N N . GLU B 1 144 ? -9.016 -17.375 1.618 1 98.38 144 GLU B N 1
ATOM 2571 C CA . GLU B 1 144 ? -10.445 -17.125 1.792 1 98.38 144 GLU B CA 1
ATOM 2572 C C . GLU B 1 144 ? -10.766 -15.648 1.604 1 98.38 144 GLU B C 1
ATOM 2574 O O . GLU B 1 144 ? -10.18 -14.789 2.268 1 98.38 144 GLU B O 1
ATOM 2579 N N . ALA B 1 145 ? -11.664 -15.414 0.71 1 97.94 145 ALA B N 1
ATOM 2580 C CA . ALA B 1 145 ? -12.148 -14.039 0.597 1 97.94 145 ALA B CA 1
ATOM 2581 C C . ALA B 1 145 ? -12.93 -13.625 1.846 1 97.94 145 ALA B C 1
ATOM 2583 O O . ALA B 1 145 ? -13.727 -14.406 2.373 1 97.94 145 ALA B O 1
ATOM 2584 N N . ASP B 1 146 ? -12.633 -12.508 2.338 1 96.38 146 ASP B N 1
ATOM 2585 C CA . ASP B 1 146 ? -13.305 -11.93 3.498 1 96.38 146 ASP B CA 1
ATOM 2586 C C . ASP B 1 146 ? -13.453 -10.414 3.342 1 96.38 146 ASP B C 1
ATOM 2588 O O . ASP B 1 146 ? -12.562 -9.656 3.732 1 96.38 146 ASP B O 1
ATOM 2592 N N . GLY B 1 147 ? -14.664 -10.086 2.873 1 95 147 GLY B N 1
ATOM 2593 C CA . GLY B 1 147 ? -14.844 -8.672 2.57 1 95 147 GLY B CA 1
ATOM 2594 C C . GLY B 1 147 ? -13.898 -8.164 1.498 1 95 147 GLY B C 1
ATOM 2595 O O . GLY B 1 147 ? -13.867 -8.703 0.388 1 95 147 GLY B O 1
ATOM 2596 N N . GLN B 1 148 ? -13.094 -7.102 1.9 1 95.75 148 GLN B N 1
ATOM 2597 C CA . GLN B 1 148 ? -12.227 -6.465 0.918 1 95.75 148 GLN B CA 1
ATOM 2598 C C . GLN B 1 148 ? -10.812 -7.043 0.974 1 95.75 148 GLN B C 1
ATOM 2600 O O . GLN B 1 148 ? -9.891 -6.504 0.355 1 95.75 148 GLN B O 1
ATOM 2605 N N . LEU B 1 149 ? -10.664 -8.125 1.717 1 97.62 149 LEU B N 1
ATOM 2606 C CA . LEU B 1 149 ? -9.328 -8.68 1.904 1 97.62 149 LEU B CA 1
ATOM 2607 C C . LEU B 1 149 ? -9.32 -10.18 1.623 1 97.62 149 LEU B C 1
ATOM 2609 O O . LEU B 1 149 ? -10.375 -10.789 1.432 1 97.62 149 LEU B O 1
ATOM 2613 N N . ILE B 1 150 ? -8.195 -10.703 1.436 1 98.56 150 ILE B N 1
ATOM 2614 C CA . ILE B 1 150 ? -7.965 -12.141 1.421 1 98.56 150 ILE B CA 1
ATOM 2615 C C . ILE B 1 150 ? -7.387 -12.586 2.764 1 98.56 150 ILE B C 1
ATOM 2617 O O . ILE B 1 150 ? -6.395 -12.023 3.234 1 98.56 150 ILE B O 1
ATOM 2621 N N . ASN B 1 151 ? -8.016 -13.547 3.383 1 98.44 151 ASN B N 1
ATOM 2622 C CA . ASN B 1 151 ? -7.422 -14.219 4.531 1 98.44 151 ASN B CA 1
ATOM 2623 C C . ASN B 1 151 ? -6.547 -15.398 4.105 1 98.44 151 ASN B C 1
ATOM 2625 O O . ASN B 1 151 ? -6.902 -16.141 3.188 1 98.44 151 ASN B O 1
ATOM 2629 N N . PHE B 1 152 ? -5.449 -15.523 4.73 1 98.81 152 PHE B N 1
ATOM 2630 C CA . PHE B 1 152 ? -4.52 -16.609 4.465 1 98.81 152 PHE B CA 1
ATOM 2631 C C . PHE B 1 152 ? -4.371 -17.5 5.691 1 98.81 152 PHE B C 1
ATOM 2633 O O . PHE B 1 152 ? -4.16 -17.016 6.801 1 98.81 152 PHE B O 1
ATOM 2640 N N . TYR B 1 153 ? -4.504 -18.781 5.5 1 98.69 153 TYR B N 1
ATOM 2641 C CA . TYR B 1 153 ? -4.309 -19.781 6.543 1 98.69 153 TYR B CA 1
ATOM 2642 C C . TYR B 1 153 ? -3.238 -20.797 6.137 1 98.69 153 TYR B C 1
ATOM 2644 O O . TYR B 1 153 ? -3.232 -21.281 5.004 1 98.69 153 TYR B O 1
ATOM 2652 N N . ARG B 1 154 ? -2.424 -21.078 7.066 1 98.31 154 ARG B N 1
ATOM 2653 C CA . ARG B 1 154 ? -1.439 -22.125 6.816 1 98.31 154 ARG B CA 1
ATOM 2654 C C . ARG B 1 154 ? -2.113 -23.484 6.672 1 98.31 154 ARG B C 1
ATOM 2656 O O . ARG B 1 154 ? -2.979 -23.844 7.473 1 98.31 154 ARG B O 1
ATOM 2663 N N . VAL B 1 155 ? -1.634 -24.203 5.664 1 98.31 155 VAL B N 1
ATOM 2664 C CA . VAL B 1 155 ? -2.207 -25.531 5.449 1 98.31 155 VAL B CA 1
ATOM 2665 C C . VAL B 1 155 ? -1.629 -26.516 6.465 1 98.31 155 VAL B C 1
ATOM 2667 O O . VAL B 1 155 ? -2.326 -27.422 6.926 1 98.31 155 VAL B O 1
ATOM 2670 N N . ASP B 1 156 ? -0.416 -26.359 6.828 1 97.69 156 ASP B N 1
ATOM 2671 C CA . ASP B 1 156 ? 0.304 -27.312 7.66 1 97.69 156 ASP B CA 1
ATOM 2672 C C . ASP B 1 156 ? -0.245 -27.328 9.086 1 97.69 156 ASP B C 1
ATOM 2674 O O . ASP B 1 156 ? -0.326 -28.375 9.711 1 97.69 156 ASP B O 1
ATOM 2678 N N . ASN B 1 157 ? -0.75 -26.188 9.625 1 97.75 157 ASN B N 1
ATOM 2679 C CA . ASN B 1 157 ? -1.172 -26.172 11.023 1 97.75 157 ASN B CA 1
ATOM 2680 C C . ASN B 1 157 ? -2.486 -25.422 11.203 1 97.75 157 ASN B C 1
ATOM 2682 O O . ASN B 1 157 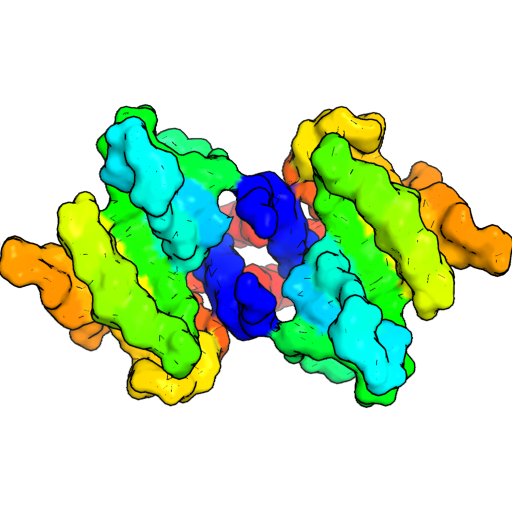? -3.006 -25.312 12.32 1 97.75 157 ASN B O 1
ATOM 2686 N N . GLY B 1 158 ? -2.969 -24.828 10.156 1 97.56 158 GLY B N 1
ATOM 2687 C CA . GLY B 1 158 ? -4.273 -24.188 10.188 1 97.56 158 GLY B CA 1
ATOM 2688 C C . GLY B 1 158 ? -4.227 -22.766 10.695 1 97.56 158 GLY B C 1
ATOM 2689 O O . GLY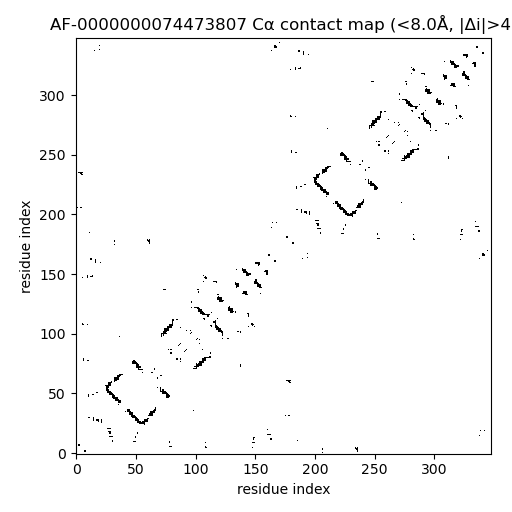 B 1 158 ? -5.246 -22.062 10.703 1 97.56 158 GLY B O 1
ATOM 2690 N N . GLU B 1 159 ? -3.074 -22.281 11.094 1 97 159 GLU B N 1
ATOM 2691 C CA . GLU B 1 159 ? -2.947 -20.953 11.688 1 97 159 GLU B CA 1
ATOM 2692 C C . GLU B 1 159 ? -3.211 -19.859 10.648 1 97 159 GLU B C 1
ATOM 2694 O O . GLU B 1 159 ? -2.77 -19.969 9.5 1 97 159 GLU B O 1
ATOM 2699 N N . LYS B 1 160 ? -3.908 -18.859 11.055 1 97.44 160 LYS B N 1
ATOM 2700 C CA . LYS B 1 160 ? -4.168 -17.703 10.203 1 97.44 160 LYS B CA 1
ATOM 2701 C C . LYS B 1 160 ? -2.975 -16.75 10.188 1 97.44 160 LYS B C 1
ATOM 2703 O O . LYS B 1 160 ? -2.365 -16.484 11.227 1 97.44 160 LYS B O 1
ATOM 2708 N N . LEU B 1 161 ? -2.588 -16.266 9.008 1 97.25 161 LEU B N 1
ATOM 2709 C CA . LEU B 1 161 ? -1.713 -15.094 8.953 1 97.25 161 LEU B CA 1
ATOM 2710 C C . LEU B 1 161 ? -2.459 -13.836 9.383 1 97.25 161 LEU B C 1
ATOM 2712 O O . LEU B 1 161 ? -3.369 -13.383 8.68 1 97.25 161 LEU B O 1
ATOM 2716 N N . LEU B 1 162 ? -2.076 -13.242 10.445 1 95.75 162 LEU B N 1
ATOM 2717 C CA . LEU B 1 162 ? -2.828 -12.133 11.016 1 95.75 162 LEU B CA 1
ATOM 2718 C C . LEU B 1 162 ? -2.576 -10.844 10.227 1 95.75 162 LEU B C 1
ATOM 2720 O O . LEU B 1 162 ? -1.427 -10.508 9.938 1 95.75 162 LEU B O 1
ATOM 2724 N N . THR B 1 163 ? -3.678 -10.18 9.875 1 94.44 163 THR B N 1
ATOM 2725 C CA . THR B 1 163 ? -3.568 -8.852 9.281 1 94.44 163 THR B CA 1
ATOM 2726 C C . THR B 1 163 ? -3 -7.855 10.289 1 94.44 163 THR B C 1
ATOM 2728 O O . THR B 1 163 ? -2.977 -8.125 11.492 1 94.44 163 THR B O 1
ATOM 2731 N N . PRO B 1 164 ? -2.596 -6.734 9.797 1 89.06 164 PRO B N 1
ATOM 2732 C CA . PRO B 1 164 ? -2.094 -5.723 10.727 1 89.06 164 PRO B CA 1
ATOM 2733 C C . PRO B 1 164 ? -3.123 -5.34 11.789 1 89.06 164 PRO B C 1
ATOM 2735 O O . PRO B 1 164 ? -2.779 -5.215 12.969 1 89.06 164 PRO B O 1
ATOM 2738 N N . ASP B 1 165 ? -4.359 -5.211 11.398 1 90.31 165 ASP B N 1
ATOM 2739 C CA . ASP B 1 165 ? -5.426 -4.906 12.352 1 90.31 165 ASP B CA 1
ATOM 2740 C C . ASP B 1 165 ? -5.555 -6.004 13.398 1 90.31 165 ASP B C 1
ATOM 2742 O O . ASP B 1 165 ? -5.684 -5.723 14.594 1 90.31 165 ASP B O 1
ATOM 2746 N N . GLU B 1 166 ? -5.488 -7.211 12.945 1 93.38 166 GLU B N 1
ATOM 2747 C CA . GLU B 1 166 ? -5.66 -8.359 13.828 1 93.38 166 GLU B CA 1
ATOM 2748 C C . GLU B 1 166 ? -4.48 -8.5 14.789 1 93.38 166 GLU B C 1
ATOM 2750 O O . GLU B 1 166 ? -4.656 -8.898 15.945 1 93.38 166 GLU B O 1
ATOM 2755 N N . MET B 1 167 ? -3.328 -8.203 14.297 1 90.38 167 MET B N 1
ATOM 2756 C CA . MET B 1 167 ? -2.139 -8.234 15.141 1 90.38 167 MET B CA 1
ATOM 2757 C C . MET B 1 167 ? -2.242 -7.207 16.266 1 90.38 167 MET B C 1
ATOM 2759 O O . MET B 1 167 ? -1.863 -7.484 17.406 1 90.38 167 MET B O 1
ATOM 2763 N N . THR B 1 168 ? -2.723 -6.027 15.945 1 87.38 168 THR B N 1
ATOM 2764 C CA . THR B 1 168 ? -2.883 -4.961 16.922 1 87.38 168 THR B CA 1
ATOM 2765 C C . THR B 1 168 ? -3.889 -5.363 18 1 87.38 168 THR B C 1
ATOM 2767 O O . THR B 1 168 ? -3.641 -5.172 19.188 1 87.38 168 THR B O 1
ATOM 2770 N N . ILE B 1 169 ? -4.961 -5.945 17.578 1 87.56 169 ILE B N 1
ATOM 2771 C CA . ILE B 1 169 ? -6 -6.391 18.516 1 87.56 169 ILE B CA 1
ATOM 2772 C C . ILE B 1 169 ? -5.441 -7.477 19.422 1 87.56 169 ILE B C 1
ATOM 2774 O O . ILE B 1 169 ? -5.66 -7.449 20.641 1 87.56 169 ILE B O 1
ATOM 2778 N N . ALA B 1 170 ? -4.723 -8.469 18.844 1 86.88 170 ALA B N 1
ATOM 2779 C CA . ALA B 1 170 ? -4.156 -9.578 19.609 1 86.88 170 ALA B CA 1
ATOM 2780 C C . ALA B 1 170 ? -3.18 -9.07 20.656 1 86.88 170 ALA B C 1
ATOM 2782 O O . ALA B 1 170 ? -3.098 -9.625 21.75 1 86.88 170 ALA B O 1
ATOM 2783 N N . ARG B 1 171 ? -2.477 -8.031 20.453 1 82.5 171 ARG B N 1
ATOM 2784 C CA . ARG B 1 171 ? -1.488 -7.473 21.375 1 82.5 171 ARG B CA 1
ATOM 2785 C C . ARG B 1 171 ? -2.162 -6.707 22.5 1 82.5 171 ARG B C 1
ATOM 2787 O O . ARG B 1 171 ? -1.662 -6.691 23.625 1 82.5 171 ARG B O 1
ATOM 2794 N N . GLU B 1 172 ? -3.211 -6.062 22.188 1 81.19 172 GLU B N 1
ATOM 2795 C CA . GLU B 1 172 ? -3.934 -5.305 23.203 1 81.19 172 GLU B CA 1
ATOM 2796 C C . GLU B 1 172 ? -4.641 -6.234 24.188 1 81.19 172 GLU B C 1
ATOM 2798 O O . GLU B 1 172 ? -4.91 -5.848 25.328 1 81.19 172 GLU B O 1
ATOM 2803 N N . GLU B 1 173 ? -5.008 -7.383 23.797 1 78.12 173 GLU B N 1
ATOM 2804 C CA . GLU B 1 173 ? -5.684 -8.352 24.641 1 78.12 173 GLU B CA 1
ATOM 2805 C C . GLU B 1 173 ? -4.691 -9.078 25.547 1 78.12 173 GLU B C 1
ATOM 2807 O O . GLU B 1 173 ? -5.086 -9.695 26.547 1 78.12 173 GLU B O 1
ATOM 2812 N N . GLU B 1 174 ? -3.531 -9.039 25.422 1 66.88 174 GLU B N 1
ATOM 2813 C CA . GLU B 1 174 ? -2.537 -9.648 26.312 1 66.88 174 GLU B CA 1
ATOM 2814 C C . GLU B 1 174 ? -2.096 -8.672 27.391 1 66.88 174 GLU B C 1
ATOM 2816 O O . GLU B 1 174 ? -2.217 -7.453 27.234 1 66.88 174 GLU B O 1
#

pLDDT: mean 95.42, std 6.27, range [45.28, 98.94]

Organism: NCBI:txid1188229

Foldseek 3Di:
DDDDPLQLVQLVLVQVLVQVLCPPFQKEKEAQAWEAEDPPDVVRIDGFRIFIWHPHHYDDDNHHYCVVGVTDTQETEHADEPVCCCVLVPVVQVVCFVSNRAKYKYAHQQCHPDVQRIWMWGADPVTTDTDDQQADPVSQWRWHDDRSYIWTAHNVPRHTRAGPVRVVVVVVVD/DDDDPLQLVQLVLVQVLVQVLCPPFQKEKEAQAWEAEDPPDVVRIDGFRIFIWHPHHYDDDNHHYCVVGVTDTQETEHADEPVCCCVLVPVVQVVCFVSNRAKYKYADLQCHPDVQRIWMWGADPVTTDTDDQQADPVSQWRWHDDRSYIWTAHNVPRHTRAGPVRVVVVVVVD

Radius of gyration: 20.8 Å; Cα contacts (8 Å, |Δi|>4): 676; chains: 2; bounding box: 38×63×52 Å

InterPro domains:
  IPR008538 Putative restriction endonuclease [PF05685] (17-115)
  IPR008538 Putative restriction endonuclease [cd06260] (10-144)
  IPR011335 Restriction endonuclease type II-like [SSF52980] (5-135)
  IPR012296 Nuclease, putative, TT1808 [G3DSA:3.90.1570.10] (2-140)

Solvent-accessible surface area (backbone atoms only — not comparable to full-atom values): 19060 Å² total; per-residue (Å²): 130,88,60,45,38,56,53,52,50,30,40,47,53,51,42,54,50,49,40,58,71,42,56,96,45,53,23,28,56,49,56,59,30,44,40,34,78,44,92,95,38,88,80,46,54,46,60,48,38,26,36,35,29,60,77,34,74,58,64,81,52,62,53,43,47,31,86,82,63,72,46,63,47,41,36,39,39,37,74,41,45,74,88,43,37,66,55,54,67,43,56,49,42,53,51,40,53,74,72,59,29,41,31,45,34,42,31,20,41,81,53,69,74,43,92,69,22,54,48,38,29,35,60,47,98,92,39,73,40,76,44,86,81,39,55,42,76,89,77,44,29,34,54,41,67,52,75,48,36,75,45,41,22,34,61,89,78,60,50,66,62,67,48,68,69,52,49,53,53,59,56,68,74,99,128,88,61,44,38,55,51,52,49,30,41,47,53,52,44,53,51,51,39,58,72,41,55,94,45,53,23,30,55,49,58,59,30,42,39,35,80,43,91,94,36,89,81,48,54,47,60,49,38,25,34,37,29,60,78,34,73,58,64,80,51,62,53,44,47,33,86,82,62,71,47,64,48,41,37,37,39,37,74,41,46,72,86,41,37,65,53,54,67,43,58,49,42,53,51,39,53,72,72,59,30,42,30,47,33,41,31,21,42,81,54,68,74,42,91,69,21,53,49,38,28,36,58,46,98,92,40,74,40,78,45,87,81,38,57,42,75,89,77,44,30,35,53,40,66,52,76,47,38,75,44,41,23,35,63,89,78,59,50,64,62,66,48,68,70,52,47,52,52,58,57,67,74,100

Secondary structure (DSSP, 8-state):
----HHHHHHHHHHHHHHHHHTTTSSEEEESS-EEE-STT-TT-EE--SEEEEESS--S--SEEEHHHH----SEEEEE--TTTHHIIIIIIHHHHHHHT-SEEEEE-TT-SS-TTSEEEEEEETTEEEEESS-EETTTTEEEEEETTEEEEEETTT--B---HHHHHHHHHH-/----HHHHHHHHHHHHHHHHHTTTSSEEEESS-EEE-STT-TT-EE--SEEEEESS--S--SEEEHHHH----SEEEEE--TTTHHIIIIIHHHHHHHHT-SEEEEE-TT-SS-TTSEEEEEEETTEEEEESS-EETTTTEEEEEETTEEEEEETTT--B---HHHHHHHHHH-